Protein AF-A0A956N1E1-F1 (afdb_monomer)

Solvent-accessible surface area (backbone atoms only — not comparable to full-atom values): 17728 Å² total; per-residue (Å²): 119,68,59,77,59,53,55,57,20,51,49,29,43,52,50,29,51,53,49,51,52,45,62,72,42,54,92,72,54,56,89,89,56,52,68,68,13,45,51,49,21,35,54,50,32,44,51,55,34,19,48,44,46,45,49,53,51,50,52,46,57,76,65,45,53,72,68,52,38,59,78,64,39,47,68,56,53,50,52,54,48,54,53,38,47,54,51,28,39,52,30,11,42,74,65,22,98,38,72,66,27,50,52,34,50,51,52,46,50,52,53,50,49,54,49,52,56,48,51,51,62,75,41,61,89,63,86,50,72,28,54,52,33,29,51,52,6,53,50,34,42,60,59,27,52,58,25,60,54,49,39,53,52,37,44,76,71,67,39,65,89,36,71,70,37,50,48,30,51,45,42,25,51,42,26,38,60,66,25,17,49,42,28,32,51,53,10,51,48,44,42,56,34,55,78,67,69,51,65,59,44,64,69,35,41,52,50,21,50,53,42,48,63,66,32,51,68,49,41,41,29,56,73,38,58,73,43,98,69,19,81,85,29,46,69,50,22,53,53,29,33,51,44,53,50,55,20,49,52,24,40,53,66,12,42,61,59,38,54,59,52,48,59,70,76,42,55,72,75,49,39,48,27,49,51,45,19,52,52,32,47,53,49,49,53,50,56,59,36,43,44,72,42,70,80,44,26,55,52,49,56,75,29,68,66,50,46,50,48,54,51,44,39,50,50,62,28,27,50,46,25,45,51,51,34,51,33,46,77,69,61,59,42,71,93,45,74,68,51,54,54,51,63,71,74,102

Radius of gyration: 19.86 Å; Cα contacts (8 Å, |Δi|>4): 388; chains: 1; bounding box: 55×42×54 Å

Mean predicted aligned error: 3.72 Å

Sequence (346 aa):
MKPKWSIISLFFLFFVASVGTLLRSAQFIPKHFIFQNLVHAHSHIGFQGCIYTSLFLFLTTSYLTQQQIENGKYILQFKLTVFILLAILLAFAIQGYALFSIIFSTIFQLFNYWFIIRFFKDTRQKKAWSLVFIKTGLIVGILSTLMPFLIGFLAAKGFNGTEIYHAAVYAFLHLQYNGWFLFVVIGLLLQYVEERQIKYKTTPIKYFYILMSVAVIPAISLSFLGMSFSRYFLIPAYFVAIIQLVALFCFLKSFSGVWKSITVQNSQWIQSLWWIFIASFIFKMILQSLSVIPLFNALAFNNKLIILAYLHLNFLGIFTPFILFILFTKQWLPLNHFTKMALLLF

Nearest PDB structures (foldseek):
  8flx-assembly1_A  TM=2.478E-01  e=6.178E+00  synthetic construct

pLDDT: mean 94.17, std 4.57, range [73.31, 98.69]

Structure (mmCIF, N/CA/C/O backbone):
data_AF-A0A956N1E1-F1
#
_entry.id   AF-A0A956N1E1-F1
#
loop_
_atom_site.group_PDB
_atom_site.id
_atom_site.type_symbol
_atom_site.label_atom_id
_atom_site.label_alt_id
_atom_site.label_comp_id
_atom_site.label_asym_id
_atom_site.label_entity_id
_atom_site.label_seq_id
_atom_site.pdbx_PDB_ins_code
_atom_site.Cartn_x
_atom_site.Cartn_y
_atom_site.Cartn_z
_atom_site.occupancy
_atom_site.B_iso_or_equiv
_atom_site.auth_seq_id
_atom_site.auth_comp_id
_atom_site.auth_asym_id
_atom_site.auth_atom_id
_atom_site.pdbx_PDB_model_num
ATOM 1 N N . MET A 1 1 ? -21.418 -2.691 4.955 1.00 84.81 1 MET A N 1
ATOM 2 C CA . MET A 1 1 ? -21.207 -3.732 3.916 1.00 84.81 1 MET A CA 1
ATOM 3 C C . MET A 1 1 ? -21.129 -5.086 4.603 1.00 84.81 1 MET A C 1
ATOM 5 O O . MET A 1 1 ? -20.779 -5.121 5.775 1.00 84.81 1 MET A O 1
ATOM 9 N N . LYS A 1 2 ? -21.512 -6.182 3.936 1.00 85.44 2 LYS A N 1
ATOM 10 C CA . LYS A 1 2 ? -21.592 -7.497 4.598 1.00 85.44 2 LYS A CA 1
ATOM 11 C C . LYS A 1 2 ? -20.187 -8.116 4.720 1.00 85.44 2 LYS A C 1
ATOM 13 O O . LYS A 1 2 ? -19.527 -8.204 3.686 1.00 85.44 2 LYS A O 1
ATOM 18 N N . PRO A 1 3 ? -19.772 -8.619 5.901 1.00 84.69 3 PRO A N 1
ATOM 19 C CA . PRO A 1 3 ? -18.473 -9.274 6.103 1.00 84.69 3 PRO A CA 1
ATOM 20 C C . PRO A 1 3 ? -18.139 -10.331 5.051 1.00 84.69 3 PRO A C 1
ATOM 22 O O . PRO A 1 3 ? -17.028 -10.360 4.542 1.00 84.69 3 PRO A O 1
ATOM 25 N N . LYS A 1 4 ? -19.143 -11.114 4.626 1.00 91.00 4 LYS A N 1
ATOM 26 C CA . LYS A 1 4 ? -19.011 -12.166 3.605 1.00 91.00 4 LYS A CA 1
ATOM 27 C C . LYS A 1 4 ? -18.432 -11.705 2.261 1.00 91.00 4 LYS A C 1
ATOM 29 O O . LYS A 1 4 ? -18.048 -12.540 1.457 1.00 91.00 4 LYS A O 1
ATOM 34 N N . TRP A 1 5 ? -18.404 -10.401 1.980 1.00 92.88 5 TRP A N 1
ATOM 35 C CA . TRP A 1 5 ? -17.831 -9.863 0.744 1.00 92.88 5 TRP A CA 1
ATOM 36 C C . TRP A 1 5 ? -16.298 -9.948 0.733 1.00 92.88 5 TRP A C 1
ATOM 38 O O . TRP A 1 5 ? -15.713 -9.918 -0.345 1.00 92.88 5 TRP A O 1
ATOM 48 N N . SER A 1 6 ? -15.655 -10.138 1.893 1.00 94.00 6 SER A N 1
ATOM 49 C CA . SER A 1 6 ? -14.210 -10.395 1.999 1.00 94.00 6 SER A CA 1
ATOM 50 C C . SER A 1 6 ? -13.762 -11.644 1.238 1.00 94.00 6 SER A C 1
ATOM 52 O O . SER A 1 6 ? -12.609 -11.718 0.819 1.00 94.00 6 SER A O 1
ATOM 54 N N . ILE A 1 7 ? -14.671 -12.597 0.994 1.00 94.56 7 ILE A N 1
ATOM 55 C CA . ILE A 1 7 ? -14.377 -13.800 0.209 1.00 94.56 7 ILE A CA 1
ATOM 56 C C . ILE A 1 7 ? -13.932 -13.460 -1.217 1.00 94.56 7 ILE A C 1
ATOM 58 O O . ILE A 1 7 ? -13.131 -14.183 -1.793 1.00 94.56 7 ILE A O 1
ATOM 62 N N . ILE A 1 8 ? -14.393 -12.330 -1.764 1.00 95.50 8 ILE A N 1
ATOM 63 C CA . ILE A 1 8 ? -13.986 -11.849 -3.088 1.00 95.50 8 ILE A CA 1
ATOM 64 C C . ILE A 1 8 ? -12.514 -11.420 -3.060 1.00 95.50 8 ILE A C 1
ATOM 66 O O . ILE A 1 8 ? -11.745 -11.798 -3.939 1.00 95.50 8 ILE A O 1
ATOM 70 N N . SER A 1 9 ? -12.095 -10.684 -2.026 1.00 95.75 9 SER A N 1
ATOM 71 C CA . SER A 1 9 ? -10.691 -10.299 -1.845 1.00 95.75 9 SER A CA 1
ATOM 72 C C . SER A 1 9 ? -9.788 -11.519 -1.647 1.00 95.75 9 SER A C 1
ATOM 74 O O . SER A 1 9 ? -8.716 -11.588 -2.243 1.00 95.75 9 SER A O 1
ATOM 76 N N . LEU A 1 10 ? -10.242 -12.508 -0.868 1.00 94.62 10 LEU A N 1
ATOM 77 C CA . LEU A 1 10 ? -9.520 -13.767 -0.655 1.00 94.62 10 LEU A CA 1
ATOM 78 C C . LEU A 1 10 ? -9.440 -14.619 -1.927 1.00 94.62 10 LEU A C 1
ATOM 80 O O . LEU A 1 10 ? -8.410 -15.234 -2.183 1.00 94.62 10 LEU A O 1
ATOM 84 N N . PHE A 1 11 ? -10.486 -14.621 -2.754 1.00 95.44 11 PHE A N 1
ATOM 85 C CA . PHE A 1 11 ? -10.457 -15.269 -4.063 1.00 95.44 11 PHE A CA 1
ATOM 86 C C . PHE A 1 11 ? -9.402 -14.632 -4.976 1.00 95.44 11 PHE A C 1
ATOM 88 O O . PHE A 1 11 ? -8.607 -15.345 -5.586 1.00 95.44 11 PHE A O 1
ATOM 95 N N . PHE A 1 12 ? -9.332 -13.297 -5.027 1.00 96.38 12 PHE A N 1
ATOM 96 C CA . PHE A 1 12 ? -8.275 -12.616 -5.774 1.00 96.38 12 PHE A CA 1
ATOM 97 C C . PHE A 1 12 ? -6.883 -12.904 -5.204 1.00 96.38 12 PHE A C 1
ATOM 99 O O . PHE A 1 12 ? -5.956 -13.101 -5.984 1.00 96.38 12 PHE A O 1
ATOM 106 N N . LEU A 1 13 ? -6.726 -12.988 -3.879 1.00 94.81 13 LEU A N 1
ATOM 107 C CA . LEU A 1 13 ? -5.465 -13.404 -3.257 1.00 94.81 13 LEU A CA 1
ATOM 108 C C . LEU A 1 13 ? -5.058 -14.816 -3.698 1.00 94.81 13 LEU A C 1
ATOM 110 O O . LEU A 1 13 ? -3.926 -15.016 -4.131 1.00 94.81 13 LEU A O 1
ATOM 114 N N . PHE A 1 14 ? -5.985 -15.776 -3.643 1.00 93.69 14 PHE A N 1
ATOM 115 C CA . PHE A 1 14 ? -5.754 -17.147 -4.101 1.00 93.69 14 PHE A CA 1
ATOM 116 C C . PHE A 1 14 ? -5.354 -17.195 -5.581 1.00 93.69 14 PHE A C 1
ATOM 118 O O . PHE A 1 14 ? -4.385 -17.864 -5.945 1.00 93.69 14 PHE A O 1
ATOM 125 N N . PHE A 1 15 ? -6.060 -16.448 -6.432 1.00 93.25 15 PHE A N 1
ATOM 126 C CA . PHE A 1 15 ? -5.740 -16.342 -7.851 1.00 93.25 15 PHE A CA 1
ATOM 127 C C . PHE A 1 15 ? -4.329 -15.778 -8.071 1.00 93.25 15 PHE A C 1
ATOM 129 O O . PHE A 1 15 ? -3.533 -16.353 -8.810 1.00 93.25 15 PHE A O 1
ATOM 136 N N . VAL A 1 16 ? -3.991 -14.679 -7.395 1.00 94.12 16 VAL A N 1
ATOM 137 C CA . VAL A 1 16 ? -2.684 -14.015 -7.504 1.00 94.12 16 VAL A CA 1
ATOM 138 C C . VAL A 1 16 ? -1.563 -14.931 -7.031 1.00 94.12 16 VAL A C 1
ATOM 140 O O . VAL A 1 16 ? -0.548 -15.018 -7.717 1.00 94.12 16 VAL A O 1
ATOM 143 N N . ALA A 1 17 ? -1.753 -15.651 -5.922 1.00 92.50 17 ALA A N 1
ATOM 144 C CA . ALA A 1 17 ? -0.795 -16.638 -5.435 1.00 92.50 17 ALA A CA 1
ATOM 145 C C . ALA A 1 17 ? -0.599 -17.775 -6.450 1.00 92.50 17 ALA A C 1
ATOM 147 O O . ALA A 1 17 ? 0.532 -18.093 -6.803 1.00 92.50 17 ALA A O 1
ATOM 148 N N . SER A 1 18 ? -1.690 -18.316 -7.001 1.00 91.62 18 SER A N 1
ATOM 149 C CA . SER A 1 18 ? -1.645 -19.396 -7.996 1.00 91.62 18 SER A CA 1
ATOM 150 C C . SER A 1 18 ? -0.903 -18.976 -9.269 1.00 91.62 18 SER A C 1
ATOM 152 O O . SER A 1 18 ? 0.002 -19.674 -9.728 1.00 91.62 18 SER A O 1
ATOM 154 N N . VAL A 1 19 ? -1.229 -17.799 -9.816 1.00 91.12 19 VAL A N 1
ATOM 155 C CA . VAL A 1 19 ? -0.539 -17.250 -10.994 1.00 91.12 19 VAL A CA 1
ATOM 156 C C . VAL A 1 19 ? 0.911 -16.894 -10.667 1.00 91.12 19 VAL A C 1
ATOM 158 O O . VAL A 1 19 ? 1.790 -17.124 -11.490 1.00 91.12 19 VAL A O 1
ATOM 161 N N . GLY A 1 20 ? 1.192 -16.373 -9.471 1.00 91.44 20 GLY A N 1
ATOM 162 C CA . GLY A 1 20 ? 2.553 -16.078 -9.021 1.00 91.44 20 GLY A CA 1
ATOM 163 C C . GLY A 1 20 ? 3.431 -17.330 -8.980 1.00 91.44 20 GLY A C 1
ATOM 164 O O . GLY A 1 20 ? 4.548 -17.315 -9.496 1.00 91.44 20 GLY A O 1
ATOM 165 N N . THR A 1 21 ? 2.903 -18.435 -8.448 1.00 90.69 21 THR A N 1
ATOM 166 C CA . THR A 1 21 ? 3.569 -19.745 -8.455 1.00 90.69 21 THR A CA 1
ATOM 167 C C . THR A 1 21 ? 3.797 -20.242 -9.881 1.00 90.69 21 THR A C 1
ATOM 169 O O . THR A 1 21 ? 4.912 -20.637 -10.217 1.00 90.69 21 THR A O 1
ATOM 172 N N . LEU A 1 22 ? 2.790 -20.146 -10.757 1.00 90.19 22 LEU A N 1
ATOM 173 C CA . LEU A 1 22 ? 2.929 -20.509 -12.170 1.00 90.19 22 LEU A CA 1
ATOM 174 C C . LEU A 1 22 ? 4.022 -19.687 -12.878 1.00 90.19 22 LEU A C 1
ATOM 176 O O . LEU A 1 22 ? 4.824 -20.244 -13.621 1.00 90.19 22 LEU A O 1
ATOM 180 N N . LEU A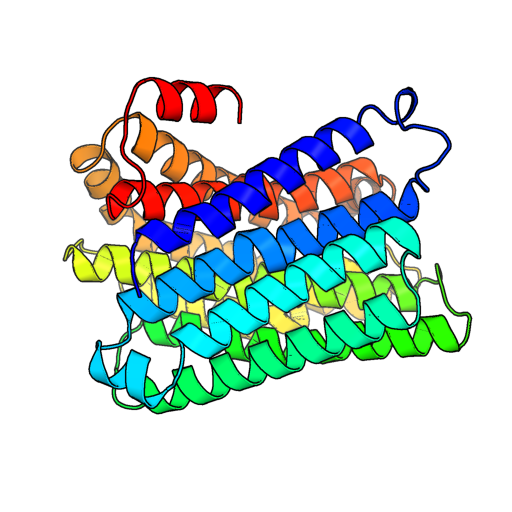 1 23 ? 4.099 -18.379 -12.612 1.00 89.69 23 LEU A N 1
ATOM 181 C CA . LEU A 1 23 ? 5.124 -17.490 -13.170 1.00 89.69 23 LEU A CA 1
ATOM 182 C C . LEU A 1 23 ? 6.542 -17.849 -12.702 1.00 89.69 23 LEU A C 1
ATOM 184 O O . LEU A 1 23 ? 7.497 -17.665 -13.455 1.00 89.69 23 LEU A O 1
ATOM 188 N N . ARG A 1 24 ? 6.702 -18.371 -11.479 1.00 87.81 24 ARG A N 1
ATOM 189 C CA . ARG A 1 24 ? 7.989 -18.900 -10.988 1.00 87.81 24 ARG A CA 1
ATOM 190 C C . ARG A 1 24 ? 8.339 -20.237 -11.628 1.00 87.81 24 ARG A C 1
ATOM 192 O O . ARG A 1 24 ? 9.505 -20.498 -11.907 1.00 87.81 24 ARG A O 1
ATOM 199 N N . SER A 1 25 ? 7.323 -21.020 -11.946 1.00 87.06 25 SER A N 1
ATOM 200 C CA . SER A 1 25 ? 7.402 -22.258 -12.709 1.00 87.06 25 SER A CA 1
ATOM 201 C C . SER A 1 25 ? 7.371 -21.998 -14.220 1.00 87.06 25 SER A C 1
ATOM 203 O O . SER A 1 25 ? 6.668 -22.693 -14.946 1.00 87.06 25 SER A O 1
ATOM 205 N N . ALA A 1 26 ? 8.136 -21.010 -14.709 1.00 79.19 26 ALA A N 1
ATOM 206 C CA . ALA A 1 26 ? 8.034 -20.492 -16.080 1.00 79.19 26 ALA A CA 1
ATOM 207 C C . ALA A 1 26 ? 8.130 -21.570 -17.179 1.00 79.19 26 ALA A C 1
ATOM 209 O O . ALA A 1 26 ? 7.458 -21.469 -18.202 1.00 79.19 26 ALA A O 1
ATOM 210 N N . GLN A 1 27 ? 8.906 -22.632 -16.942 1.00 75.56 27 GLN A N 1
ATOM 211 C CA . GLN A 1 27 ? 9.034 -23.793 -17.835 1.00 75.56 27 GLN A CA 1
ATOM 212 C C . GLN A 1 27 ? 7.728 -24.586 -18.044 1.00 75.56 27 GLN A C 1
ATOM 214 O O . GLN A 1 27 ? 7.591 -25.294 -19.035 1.00 75.56 27 GLN A O 1
ATOM 219 N N . PHE A 1 28 ? 6.766 -24.460 -17.128 1.00 78.56 28 PHE A N 1
ATOM 220 C CA . PHE A 1 28 ? 5.464 -25.129 -17.164 1.00 78.56 28 PHE A CA 1
ATOM 221 C C . PHE A 1 28 ? 4.339 -24.220 -17.669 1.00 78.56 28 PHE A C 1
ATOM 223 O O . PHE A 1 28 ? 3.175 -24.620 -17.654 1.00 78.56 28 PHE A O 1
ATOM 230 N N . ILE A 1 29 ? 4.649 -22.993 -18.103 1.00 76.31 29 ILE A N 1
ATOM 231 C CA . ILE A 1 29 ? 3.637 -22.096 -18.659 1.00 76.31 29 ILE A CA 1
ATOM 232 C C . ILE A 1 29 ? 3.195 -22.645 -20.022 1.00 76.31 29 ILE A C 1
ATOM 234 O O . ILE A 1 29 ? 4.034 -22.814 -20.912 1.00 76.31 29 ILE A O 1
ATOM 238 N N . PRO A 1 30 ? 1.891 -22.920 -20.221 1.00 75.62 30 PRO A N 1
ATOM 239 C CA . PRO A 1 30 ? 1.392 -23.394 -21.505 1.00 75.62 30 PRO A CA 1
ATOM 240 C C . PRO A 1 30 ? 1.738 -22.415 -22.629 1.00 75.62 30 PRO A C 1
ATOM 242 O O . PRO A 1 30 ? 1.590 -21.206 -22.459 1.00 75.62 30 PRO A O 1
ATOM 245 N N . LYS A 1 31 ? 2.112 -22.931 -23.809 1.00 73.88 31 LYS A N 1
ATOM 246 C CA . LYS A 1 31 ? 2.532 -22.119 -24.972 1.00 73.88 31 LYS A CA 1
ATOM 247 C C . LYS A 1 31 ? 1.501 -21.071 -25.419 1.00 73.88 31 LYS A C 1
ATOM 249 O O . LYS A 1 31 ? 1.865 -20.109 -26.083 1.00 73.88 31 LYS A O 1
ATOM 254 N N . HIS A 1 32 ? 0.227 -21.255 -25.071 1.00 73.31 32 HIS A N 1
ATOM 255 C CA . HIS A 1 32 ? -0.848 -20.310 -25.381 1.00 73.31 32 HIS A CA 1
ATOM 256 C C . HIS A 1 32 ? -0.837 -19.050 -24.503 1.00 73.31 32 HIS A C 1
ATOM 258 O O . HIS A 1 32 ? -1.463 -18.058 -24.867 1.00 73.31 32 HIS A O 1
ATOM 264 N N . PHE A 1 33 ? -0.142 -19.061 -23.362 1.00 77.38 33 PHE A N 1
ATOM 265 C CA . PHE A 1 33 ? -0.013 -17.890 -22.504 1.00 77.38 33 PHE A CA 1
ATOM 266 C C . PHE A 1 33 ? 1.290 -17.145 -22.774 1.00 77.38 33 PHE A C 1
ATOM 268 O O . PHE A 1 33 ? 2.383 -17.706 -22.711 1.00 77.38 33 PHE A O 1
ATOM 275 N N . ILE A 1 34 ? 1.176 -15.836 -22.992 1.00 85.69 34 ILE A N 1
ATOM 276 C CA . ILE A 1 34 ? 2.332 -14.948 -23.092 1.00 85.69 34 ILE A CA 1
ATOM 277 C C . ILE A 1 34 ? 2.769 -14.583 -21.670 1.00 85.69 34 ILE A C 1
ATOM 279 O O . ILE A 1 34 ? 2.005 -13.978 -20.916 1.00 85.69 34 ILE A O 1
ATOM 283 N N . PHE A 1 35 ? 4.009 -14.922 -21.305 1.00 87.25 35 PHE A N 1
ATOM 284 C CA . PHE A 1 35 ? 4.564 -14.683 -19.964 1.00 87.25 35 PHE A CA 1
ATOM 285 C C . PHE A 1 35 ? 4.317 -13.250 -19.472 1.00 87.25 35 PHE A C 1
ATOM 287 O O . PHE A 1 35 ? 3.829 -13.032 -18.366 1.00 87.25 35 PHE A O 1
ATOM 294 N N . GLN A 1 36 ? 4.592 -12.261 -20.323 1.00 87.56 36 GLN A N 1
ATOM 295 C CA . GLN A 1 36 ? 4.453 -10.850 -19.973 1.00 87.56 36 GLN A CA 1
ATOM 296 C C . GLN A 1 36 ? 2.997 -10.435 -19.716 1.00 87.56 36 GLN A C 1
ATOM 298 O O . GLN A 1 36 ? 2.729 -9.668 -18.791 1.00 87.56 36 GLN A O 1
ATOM 303 N N . ASN A 1 37 ? 2.047 -11.004 -20.459 1.00 92.19 37 ASN A N 1
ATOM 304 C CA . ASN A 1 37 ? 0.615 -10.784 -20.256 1.00 92.19 37 ASN A CA 1
ATOM 305 C C . ASN A 1 37 ? 0.173 -11.306 -18.885 1.00 92.19 37 ASN A C 1
ATOM 307 O O . ASN A 1 37 ? -0.512 -10.605 -18.139 1.00 92.19 37 ASN A O 1
ATOM 311 N N . LEU A 1 38 ? 0.641 -12.500 -18.507 1.00 91.69 38 LEU A N 1
ATOM 312 C CA . LEU A 1 38 ? 0.384 -13.070 -17.185 1.00 91.69 38 LEU A CA 1
ATOM 313 C C . LEU A 1 38 ? 1.015 -12.244 -16.059 1.00 91.69 38 LEU A C 1
ATOM 315 O O . LEU A 1 38 ? 0.386 -12.072 -15.018 1.00 91.69 38 LEU A O 1
ATOM 319 N N . VAL A 1 39 ? 2.212 -11.682 -16.259 1.00 91.56 39 VAL A N 1
ATOM 320 C CA . VAL A 1 39 ? 2.836 -10.761 -15.290 1.00 91.56 39 VAL A CA 1
ATOM 321 C C . VAL A 1 39 ? 1.981 -9.502 -15.097 1.00 91.56 39 VAL A C 1
ATOM 323 O O . VAL A 1 39 ? 1.739 -9.083 -13.959 1.00 91.56 39 VAL A O 1
ATOM 326 N N . HIS A 1 40 ? 1.470 -8.912 -16.182 1.00 91.31 40 HIS A N 1
ATOM 327 C CA . HIS A 1 40 ? 0.556 -7.772 -16.088 1.00 91.31 40 HIS A CA 1
ATOM 328 C C . HIS A 1 40 ? -0.744 -8.146 -15.363 1.00 91.31 40 HIS A C 1
ATOM 330 O O . HIS A 1 40 ? -1.120 -7.482 -14.400 1.00 91.31 40 HIS A O 1
ATOM 336 N N . ALA A 1 41 ? -1.388 -9.250 -15.739 1.00 93.44 41 ALA A N 1
ATOM 337 C CA . ALA A 1 41 ? -2.591 -9.730 -15.063 1.00 93.44 41 ALA A CA 1
ATOM 338 C C . ALA A 1 41 ? -2.356 -9.973 -13.558 1.00 93.44 41 ALA A C 1
ATOM 340 O O . ALA A 1 41 ? -3.113 -9.483 -12.719 1.00 93.44 41 ALA A O 1
ATOM 341 N N . HIS A 1 42 ? -1.271 -10.667 -13.204 1.00 94.25 42 HIS A N 1
ATOM 342 C CA . HIS A 1 42 ? -0.882 -10.952 -11.823 1.00 94.25 42 HIS A CA 1
ATOM 343 C C . HIS A 1 42 ? -0.721 -9.671 -10.996 1.00 94.25 42 HIS A C 1
ATOM 345 O O . HIS A 1 42 ? -1.327 -9.534 -9.934 1.00 94.25 42 HIS A O 1
ATOM 351 N N . SER A 1 43 ? 0.068 -8.717 -11.496 1.00 92.44 43 SER A N 1
ATOM 352 C CA . SER A 1 43 ? 0.336 -7.455 -10.798 1.00 92.44 43 SER A CA 1
ATOM 353 C C . SER A 1 43 ? -0.924 -6.603 -10.616 1.00 92.44 43 SER A C 1
ATOM 355 O O . SER A 1 43 ? -1.178 -6.126 -9.508 1.00 92.44 43 SER A O 1
ATOM 357 N N . HIS A 1 44 ? -1.760 -6.464 -11.650 1.00 93.88 44 HIS A N 1
ATOM 358 C CA . HIS A 1 44 ? -3.007 -5.701 -11.562 1.00 93.88 44 HIS A CA 1
ATOM 359 C C . HIS A 1 44 ? -4.002 -6.328 -10.579 1.00 93.88 44 HIS A C 1
ATOM 361 O O . HIS A 1 44 ? -4.584 -5.611 -9.764 1.00 93.88 44 HIS A O 1
ATOM 367 N N . ILE A 1 45 ? -4.164 -7.654 -10.581 1.00 96.19 45 ILE A N 1
ATOM 368 C CA . ILE A 1 45 ? -5.079 -8.330 -9.651 1.00 96.19 45 ILE A CA 1
ATOM 369 C C . ILE A 1 45 ? -4.513 -8.406 -8.230 1.00 96.19 45 ILE A C 1
ATOM 371 O O . ILE A 1 45 ? -5.276 -8.278 -7.274 1.00 96.19 45 ILE A O 1
ATOM 375 N N . GLY A 1 46 ? -3.196 -8.495 -8.046 1.00 94.31 46 GLY A N 1
ATOM 376 C CA . GLY A 1 46 ? -2.584 -8.357 -6.719 1.00 94.31 46 GLY A CA 1
ATOM 377 C C . GLY A 1 46 ? -2.891 -6.991 -6.107 1.00 94.31 46 GLY A C 1
ATOM 378 O O . GLY A 1 46 ? -3.352 -6.882 -4.969 1.00 94.31 46 GLY A O 1
ATOM 379 N N . PHE A 1 47 ? -2.714 -5.944 -6.908 1.00 92.12 47 PHE A N 1
ATOM 380 C CA . PHE A 1 47 ? -2.885 -4.566 -6.477 1.00 92.12 47 PHE A CA 1
ATOM 381 C C . PHE A 1 47 ? -4.360 -4.180 -6.274 1.00 92.12 47 PHE A C 1
ATOM 383 O O . PHE A 1 47 ? -4.779 -3.740 -5.201 1.00 92.12 47 PHE A O 1
ATOM 390 N N . GLN A 1 48 ? -5.163 -4.360 -7.319 1.00 95.25 48 GLN A N 1
ATOM 391 C CA . GLN A 1 48 ? -6.534 -3.865 -7.405 1.00 95.25 48 GLN A CA 1
ATOM 392 C C . GLN A 1 48 ? -7.568 -4.941 -7.033 1.00 95.25 48 GLN A C 1
ATOM 394 O O . GLN A 1 48 ? -8.629 -4.635 -6.499 1.00 95.25 48 GLN A O 1
ATOM 399 N N . GLY A 1 49 ? -7.265 -6.213 -7.283 1.00 94.50 49 GLY A N 1
ATOM 400 C CA . GLY A 1 49 ? -8.125 -7.334 -6.911 1.00 94.50 49 GLY A CA 1
ATOM 401 C C . GLY A 1 49 ? -8.056 -7.631 -5.420 1.00 94.50 49 GLY A C 1
ATOM 402 O O . GLY A 1 49 ? -9.077 -7.604 -4.742 1.00 94.50 49 GLY A O 1
ATOM 403 N N . CYS A 1 50 ? -6.860 -7.870 -4.885 1.00 95.19 50 CYS A N 1
ATOM 404 C CA . CYS A 1 50 ? -6.683 -8.252 -3.485 1.00 95.19 50 CYS A CA 1
ATOM 405 C C . CYS A 1 50 ? -6.685 -7.038 -2.543 1.00 95.19 50 CYS A C 1
ATOM 407 O O . CYS A 1 50 ? -7.567 -6.908 -1.688 1.00 95.19 50 CYS A O 1
ATOM 409 N N . ILE A 1 51 ? -5.715 -6.129 -2.687 1.00 97.25 51 ILE A N 1
ATOM 410 C CA . ILE A 1 51 ? -5.496 -5.074 -1.684 1.00 97.25 51 ILE A CA 1
ATOM 411 C C . ILE A 1 51 ? -6.589 -4.019 -1.740 1.00 97.25 51 ILE A C 1
ATOM 413 O O . ILE A 1 51 ? -7.228 -3.754 -0.723 1.00 97.25 51 ILE A O 1
ATOM 417 N N . TYR A 1 52 ? -6.850 -3.449 -2.917 1.00 97.94 52 TYR A N 1
ATOM 418 C CA . TYR A 1 52 ? -7.867 -2.409 -3.061 1.00 97.94 52 TYR A CA 1
ATOM 419 C C . TYR A 1 52 ? -9.240 -2.851 -2.542 1.00 97.94 52 TYR A C 1
ATOM 421 O O . TYR A 1 52 ? -9.849 -2.127 -1.756 1.00 97.94 52 TYR A O 1
ATOM 429 N N . THR A 1 53 ? -9.730 -4.035 -2.934 1.00 97.94 53 THR A N 1
ATOM 430 C CA . THR A 1 53 ? -11.056 -4.497 -2.491 1.00 97.94 53 THR A CA 1
ATOM 431 C C . THR A 1 53 ? -11.102 -4.732 -0.981 1.00 97.94 53 THR A C 1
ATOM 433 O O . THR A 1 53 ? -12.095 -4.373 -0.348 1.00 97.94 53 THR A O 1
ATOM 436 N N . SER A 1 54 ? -10.017 -5.241 -0.385 1.00 98.00 54 SER A N 1
ATOM 437 C CA . SER A 1 54 ? -9.904 -5.401 1.069 1.00 98.00 54 SER A CA 1
ATOM 438 C C . SER A 1 54 ? -9.987 -4.048 1.776 1.00 98.00 54 SER A C 1
ATOM 440 O O . SER A 1 54 ? -10.799 -3.864 2.683 1.00 98.00 54 SER A O 1
ATOM 442 N N . LEU A 1 55 ? -9.199 -3.068 1.319 1.00 98.31 55 LEU A N 1
ATOM 443 C CA . LEU A 1 55 ? -9.197 -1.720 1.885 1.00 98.31 55 LEU A CA 1
ATOM 444 C C . LEU A 1 55 ? -10.554 -1.031 1.701 1.00 98.31 55 LEU A C 1
ATOM 446 O O . LEU A 1 55 ? -11.045 -0.415 2.641 1.00 98.31 55 LEU A O 1
ATOM 450 N N . PHE A 1 56 ? -11.204 -1.180 0.545 1.00 98.25 56 PHE A N 1
ATOM 451 C CA . PHE A 1 56 ? -12.555 -0.663 0.310 1.00 98.25 56 PHE A CA 1
ATOM 452 C C . PHE A 1 56 ? -13.541 -1.200 1.357 1.00 98.25 56 PHE A C 1
ATOM 454 O O . PHE A 1 56 ? -14.285 -0.433 1.979 1.00 98.25 56 PHE A O 1
ATOM 461 N N . LEU A 1 57 ? -13.545 -2.519 1.585 1.00 97.81 57 LEU A N 1
ATOM 462 C CA . LEU A 1 57 ? -14.419 -3.145 2.577 1.00 97.81 57 LEU A CA 1
ATOM 463 C C . LEU A 1 57 ? -14.111 -2.637 3.986 1.00 97.81 57 LEU A C 1
ATOM 465 O O . LEU A 1 57 ? -15.025 -2.204 4.686 1.00 97.81 57 LEU A O 1
ATOM 469 N N . PHE A 1 58 ? -12.840 -2.616 4.387 1.00 97.94 58 PHE A N 1
ATOM 470 C CA . PHE A 1 58 ? -12.452 -2.145 5.715 1.00 97.94 58 PHE A CA 1
ATOM 471 C C . PHE A 1 58 ? -12.846 -0.690 5.937 1.00 97.94 58 PHE A C 1
ATOM 473 O O . PHE A 1 58 ? -13.537 -0.396 6.909 1.00 97.94 58 PHE A O 1
ATOM 480 N N . LEU A 1 59 ? -12.512 0.205 5.007 1.00 98.06 59 LEU A N 1
ATOM 481 C CA . LEU A 1 59 ? -12.831 1.626 5.109 1.00 98.06 59 LEU A CA 1
ATOM 482 C C . LEU A 1 59 ? -14.334 1.870 5.243 1.00 98.06 59 LEU A C 1
ATOM 484 O O . LEU A 1 59 ? -14.762 2.609 6.131 1.00 98.06 59 LEU A O 1
ATOM 488 N N . THR A 1 60 ? -15.145 1.225 4.404 1.00 97.25 60 THR A N 1
ATOM 489 C CA . THR A 1 60 ? -16.601 1.397 4.463 1.00 97.25 60 THR A CA 1
ATOM 490 C C . THR A 1 60 ? -17.195 0.847 5.756 1.00 97.25 60 THR A C 1
ATOM 492 O O . THR A 1 60 ? -18.043 1.499 6.352 1.00 97.25 60 THR A O 1
ATOM 495 N N . THR A 1 61 ? -16.747 -0.316 6.234 1.00 95.19 61 THR A N 1
ATOM 496 C CA . THR A 1 61 ? -17.284 -0.898 7.477 1.00 95.19 61 THR A CA 1
ATOM 497 C C . THR A 1 61 ? -16.790 -0.219 8.749 1.00 95.19 61 THR A C 1
ATOM 499 O O . THR A 1 61 ? -17.532 -0.176 9.723 1.00 95.19 61 THR A O 1
ATOM 502 N N . SER A 1 62 ? -15.571 0.321 8.746 1.00 94.88 62 SER A N 1
ATOM 503 C CA . SER A 1 62 ? -14.973 0.977 9.912 1.00 94.88 62 SER A CA 1
ATOM 504 C C . SER A 1 62 ? -15.448 2.421 10.077 1.00 94.88 62 SER A C 1
ATOM 506 O O . SER A 1 62 ? -15.510 2.925 11.196 1.00 94.88 62 SER A O 1
ATOM 508 N N . TYR A 1 63 ? -15.773 3.114 8.979 1.00 96.19 63 TYR A N 1
ATOM 509 C CA . TYR A 1 63 ? -16.036 4.555 9.017 1.00 96.19 63 TYR A CA 1
ATOM 510 C C . TYR A 1 63 ? -17.398 4.989 8.506 1.00 96.19 63 TYR A C 1
ATOM 512 O O . TYR A 1 63 ? -17.686 6.176 8.632 1.00 96.19 63 TYR A O 1
ATOM 520 N N . LEU A 1 64 ? -18.249 4.120 7.966 1.00 96.75 64 LEU A N 1
ATOM 521 C CA . LEU A 1 64 ? -19.547 4.540 7.432 1.00 96.75 64 LEU A CA 1
ATOM 522 C C . LEU A 1 64 ? -20.700 3.857 8.162 1.00 96.75 64 LEU A C 1
ATOM 524 O O . LEU A 1 64 ? -20.640 2.671 8.477 1.00 96.75 64 LEU A O 1
ATOM 528 N N . THR A 1 65 ? -21.770 4.611 8.408 1.00 95.88 65 THR A N 1
ATOM 529 C CA . THR A 1 65 ? -23.035 4.039 8.886 1.00 95.88 65 THR A CA 1
ATOM 530 C C . THR A 1 65 ? -23.778 3.355 7.739 1.00 95.88 65 THR A C 1
ATOM 532 O O . THR A 1 65 ? -23.520 3.631 6.565 1.00 95.88 65 THR A O 1
ATOM 535 N N . GLN A 1 66 ? -24.746 2.493 8.057 1.00 95.31 66 GLN A N 1
ATOM 536 C CA . GLN A 1 66 ? -25.557 1.822 7.036 1.00 95.31 66 GLN A CA 1
ATOM 537 C C . GLN A 1 66 ? -26.260 2.825 6.101 1.00 95.31 66 GLN A C 1
ATOM 539 O O . GLN A 1 66 ? -26.195 2.674 4.883 1.00 95.31 66 GLN A O 1
ATOM 544 N N . GLN A 1 67 ? -26.806 3.912 6.654 1.00 96.19 67 GLN A N 1
ATOM 545 C CA . GLN A 1 67 ? -27.427 4.989 5.878 1.00 96.19 67 GLN A CA 1
ATOM 546 C C . GLN A 1 67 ? -26.434 5.675 4.922 1.00 96.19 67 GLN A C 1
ATOM 548 O O . GLN A 1 67 ? -26.764 5.958 3.772 1.00 96.19 67 GLN A O 1
ATOM 553 N N . GLN A 1 68 ? -25.193 5.923 5.359 1.00 97.31 68 GLN A N 1
ATOM 554 C CA . GLN A 1 68 ? -24.151 6.492 4.493 1.00 97.31 68 GLN A CA 1
ATOM 555 C C . GLN A 1 68 ? -23.760 5.526 3.367 1.00 97.31 68 GLN A C 1
ATOM 557 O O . GLN A 1 68 ? -23.544 5.954 2.233 1.00 97.31 68 GLN A O 1
ATOM 562 N N . ILE A 1 69 ? -23.705 4.224 3.663 1.00 97.12 69 ILE A N 1
ATOM 563 C CA . ILE A 1 69 ? -23.392 3.172 2.688 1.00 97.12 69 ILE A CA 1
ATOM 564 C C . ILE A 1 69 ? -24.451 3.109 1.580 1.00 97.12 69 ILE A C 1
ATOM 566 O O . ILE A 1 69 ? -24.103 2.995 0.400 1.00 97.12 69 ILE A O 1
ATOM 570 N N . GLU A 1 70 ? -25.727 3.204 1.949 1.00 96.12 70 GLU A N 1
ATOM 571 C CA . GLU A 1 70 ? -26.859 3.199 1.019 1.00 96.12 70 GLU A CA 1
ATOM 572 C C . GLU A 1 70 ? -26.901 4.482 0.185 1.00 96.12 70 GLU A C 1
ATOM 574 O O . GLU A 1 70 ? -26.828 4.417 -1.045 1.00 96.12 70 GLU A O 1
ATOM 579 N N . ASN A 1 71 ? -26.886 5.650 0.836 1.00 96.25 71 ASN A N 1
ATOM 580 C CA . ASN A 1 71 ? -26.934 6.953 0.164 1.00 96.25 71 ASN A CA 1
ATOM 581 C C . ASN A 1 71 ? -25.732 7.188 -0.759 1.00 96.25 71 ASN A C 1
ATOM 583 O O . ASN A 1 71 ? -25.850 7.822 -1.809 1.00 96.25 71 ASN A O 1
ATOM 587 N N . GLY A 1 72 ? -24.556 6.687 -0.376 1.00 96.38 72 GLY A N 1
ATOM 588 C CA . GLY A 1 72 ? -23.349 6.756 -1.193 1.00 96.38 72 GLY A CA 1
ATOM 589 C C . GLY A 1 72 ? -23.263 5.701 -2.290 1.00 96.38 72 GLY A C 1
ATOM 590 O O . GLY A 1 72 ? -22.356 5.777 -3.116 1.00 96.38 72 GLY A O 1
ATOM 591 N N . LYS A 1 73 ? -24.195 4.741 -2.337 1.00 97.62 73 LYS A N 1
ATOM 592 C CA . LYS A 1 73 ? -24.205 3.622 -3.291 1.00 97.62 73 LYS A CA 1
ATOM 593 C C . LYS A 1 73 ? -22.921 2.775 -3.250 1.00 97.62 73 LYS A C 1
ATOM 595 O O . LYS A 1 73 ? -22.509 2.229 -4.271 1.00 97.62 73 LYS A O 1
ATOM 600 N N . TYR A 1 74 ? -22.289 2.607 -2.086 1.00 98.19 74 TYR A N 1
ATOM 601 C CA . TYR A 1 74 ? -21.003 1.889 -1.968 1.00 98.19 74 TYR A CA 1
ATOM 602 C C . TYR A 1 74 ? -21.092 0.410 -2.367 1.00 98.19 74 TYR A C 1
ATOM 604 O O . TYR A 1 74 ? -20.136 -0.162 -2.882 1.00 98.19 74 TYR A O 1
ATOM 612 N N . ILE A 1 75 ? -22.258 -0.210 -2.175 1.00 97.31 75 ILE A N 1
ATOM 613 C CA . ILE A 1 75 ? -22.532 -1.583 -2.623 1.00 97.31 75 ILE A CA 1
ATOM 614 C C . ILE A 1 75 ? -22.469 -1.670 -4.155 1.00 97.31 75 ILE A C 1
ATOM 616 O O . ILE A 1 75 ? -21.897 -2.620 -4.687 1.00 97.31 75 ILE A O 1
ATOM 620 N N . LEU A 1 76 ? -23.036 -0.684 -4.861 1.00 97.75 76 LEU A N 1
ATOM 621 C CA . LEU A 1 76 ? -22.980 -0.604 -6.321 1.00 97.75 76 LEU A CA 1
ATOM 622 C C . LEU A 1 76 ? -21.550 -0.332 -6.793 1.00 97.75 76 LEU A C 1
ATOM 624 O O . LEU A 1 76 ? -21.068 -1.052 -7.661 1.00 97.75 76 LEU A O 1
ATOM 628 N N . GLN A 1 77 ? -20.870 0.644 -6.182 1.00 98.31 77 GLN A N 1
ATOM 629 C CA . GLN A 1 77 ? -19.464 0.951 -6.464 1.00 98.31 77 GLN A CA 1
ATOM 630 C C . GLN A 1 77 ? -18.599 -0.308 -6.392 1.00 98.31 77 GLN A C 1
ATOM 632 O O . GLN A 1 77 ? -17.922 -0.647 -7.353 1.00 98.31 77 GLN A O 1
ATOM 637 N N . PHE A 1 78 ? -18.686 -1.057 -5.290 1.00 98.12 78 PHE A N 1
ATOM 638 C CA . PHE A 1 78 ? -17.894 -2.268 -5.113 1.00 98.12 78 PHE A CA 1
ATOM 639 C C . PHE A 1 78 ? -18.234 -3.354 -6.141 1.00 98.12 78 PHE A C 1
ATOM 641 O O . PHE A 1 78 ? -17.326 -3.974 -6.681 1.00 98.12 78 PHE A O 1
ATOM 648 N N . LYS A 1 79 ? -19.520 -3.579 -6.456 1.00 98.12 79 LYS A N 1
ATOM 649 C CA . LYS A 1 79 ? -19.922 -4.556 -7.486 1.00 98.12 79 LYS A CA 1
ATOM 650 C C . LYS A 1 79 ? -19.371 -4.195 -8.866 1.00 98.12 79 LYS A C 1
ATOM 652 O O . LYS A 1 79 ? -18.828 -5.064 -9.541 1.00 98.12 79 LYS A O 1
ATOM 657 N N . LEU A 1 80 ? -19.490 -2.927 -9.264 1.00 98.38 80 LEU A N 1
ATOM 658 C CA . LEU A 1 80 ? -18.941 -2.429 -10.525 1.00 98.38 80 LEU A CA 1
ATOM 659 C C . LEU A 1 80 ? -17.416 -2.550 -10.548 1.00 98.38 80 LEU A C 1
ATOM 661 O O . LEU A 1 80 ? -16.851 -2.959 -11.560 1.00 98.38 80 LEU A O 1
ATOM 665 N N . THR A 1 81 ? -16.757 -2.284 -9.419 1.00 98.06 81 THR A N 1
ATOM 666 C CA . THR A 1 81 ? -15.317 -2.496 -9.285 1.00 98.06 81 THR A CA 1
ATOM 667 C C . THR A 1 81 ? -14.939 -3.972 -9.433 1.00 98.06 81 THR A C 1
ATOM 669 O O . THR A 1 81 ? -14.013 -4.296 -10.160 1.00 98.06 81 THR A O 1
ATOM 672 N N . VAL A 1 82 ? -15.652 -4.907 -8.806 1.00 98.06 82 VAL A N 1
ATOM 673 C CA . VAL A 1 82 ? -15.362 -6.342 -8.983 1.00 98.06 82 VAL A CA 1
ATOM 674 C C . VAL A 1 82 ? -15.561 -6.769 -10.438 1.00 98.06 82 VAL A C 1
ATOM 676 O O . VAL A 1 82 ? -14.720 -7.478 -10.982 1.00 98.06 82 VAL A O 1
ATOM 679 N N . PHE A 1 83 ? -16.622 -6.294 -11.092 1.00 98.25 83 PHE A N 1
ATOM 680 C CA . PHE A 1 83 ? -16.854 -6.560 -12.510 1.00 98.25 83 PHE A CA 1
ATOM 681 C C . PHE A 1 83 ? -15.710 -6.036 -13.391 1.00 98.25 83 PHE A C 1
ATOM 683 O O . PHE A 1 83 ? -15.173 -6.787 -14.205 1.00 98.25 83 PHE A O 1
ATOM 690 N N . ILE A 1 84 ? -15.278 -4.782 -13.194 1.00 98.25 84 ILE A N 1
ATOM 691 C CA . ILE A 1 84 ? -14.178 -4.219 -13.988 1.00 98.25 84 ILE A CA 1
ATOM 692 C C . ILE A 1 84 ? -12.852 -4.930 -13.704 1.00 98.25 84 ILE A C 1
ATOM 694 O O . ILE A 1 84 ? -12.054 -5.093 -14.616 1.00 98.25 84 ILE A O 1
ATOM 698 N N . LEU A 1 85 ? -12.623 -5.421 -12.482 1.00 97.81 85 LEU A N 1
ATOM 699 C CA . LEU A 1 85 ? -11.428 -6.199 -12.143 1.00 97.81 85 LEU A CA 1
ATOM 700 C C . LEU A 1 85 ? -11.371 -7.537 -12.883 1.00 97.81 85 LEU A C 1
ATOM 702 O O . LEU A 1 85 ? -10.300 -7.933 -13.335 1.00 97.81 85 LEU A O 1
ATOM 706 N N . LEU A 1 86 ? -12.510 -8.211 -13.057 1.00 97.56 86 LEU A N 1
ATOM 707 C CA . LEU A 1 86 ? -12.580 -9.417 -13.887 1.00 97.56 86 LEU A CA 1
ATOM 708 C C . LEU A 1 86 ? -12.294 -9.093 -15.361 1.00 97.56 86 LEU A C 1
ATOM 710 O O . LEU A 1 86 ? -11.569 -9.833 -16.021 1.00 97.56 86 LEU A O 1
ATOM 714 N N . ALA A 1 87 ? -12.791 -7.960 -15.864 1.00 97.56 87 ALA A N 1
ATOM 715 C CA . ALA A 1 87 ? -12.483 -7.499 -17.218 1.00 97.56 87 ALA A CA 1
ATOM 716 C C . ALA A 1 87 ? -10.993 -7.142 -17.391 1.00 97.56 87 ALA A C 1
ATOM 718 O O . ALA A 1 87 ? -10.384 -7.526 -18.386 1.00 97.56 87 ALA A O 1
ATOM 719 N N . ILE A 1 88 ? -10.382 -6.474 -16.404 1.00 96.50 88 ILE A N 1
ATOM 720 C CA . ILE A 1 88 ? -8.940 -6.179 -16.349 1.00 96.50 88 ILE A CA 1
ATOM 721 C C . ILE A 1 88 ? -8.131 -7.475 -16.374 1.00 96.50 88 ILE A C 1
ATOM 723 O O . ILE A 1 88 ? -7.187 -7.578 -17.154 1.00 96.50 88 ILE A O 1
ATOM 727 N N . LEU A 1 89 ? -8.515 -8.466 -15.562 1.00 95.62 89 LEU A N 1
ATOM 728 C CA . LEU A 1 89 ? -7.860 -9.771 -15.529 1.00 95.62 89 LEU A CA 1
ATOM 729 C C . LEU A 1 89 ? -7.834 -10.411 -16.921 1.00 95.62 89 LEU A C 1
ATOM 731 O O . LEU A 1 89 ? -6.764 -10.764 -17.416 1.00 95.62 89 LEU A O 1
ATOM 735 N N . LEU A 1 90 ? -9.003 -10.537 -17.553 1.00 95.56 90 LEU A N 1
ATOM 736 C CA . LEU A 1 90 ? -9.131 -11.171 -18.864 1.00 95.56 90 LEU A CA 1
ATOM 737 C C . LEU A 1 90 ? -8.390 -10.381 -19.946 1.00 95.56 90 LEU A C 1
ATOM 739 O O . LEU A 1 90 ? -7.643 -10.966 -20.727 1.00 95.56 90 LEU A O 1
ATOM 743 N N . ALA A 1 91 ? -8.539 -9.054 -19.964 1.00 95.69 91 ALA A N 1
ATOM 744 C CA . ALA A 1 91 ? -7.873 -8.206 -20.942 1.00 95.69 91 ALA A CA 1
ATOM 745 C C . ALA A 1 91 ? -6.348 -8.321 -20.831 1.00 95.69 91 ALA A C 1
ATOM 747 O O . ALA A 1 91 ? -5.691 -8.606 -21.827 1.00 95.69 91 ALA A O 1
ATOM 748 N N . PHE A 1 92 ? -5.769 -8.181 -19.635 1.00 94.00 92 PHE A N 1
ATOM 749 C CA . PHE A 1 92 ? -4.319 -8.315 -19.490 1.00 94.00 92 PHE A CA 1
ATOM 750 C C . PHE A 1 92 ? -3.820 -9.723 -19.796 1.00 94.00 92 PHE A C 1
ATOM 752 O O . PHE A 1 92 ? -2.768 -9.844 -20.413 1.00 94.00 92 PHE A O 1
ATOM 759 N N . ALA A 1 93 ? -4.555 -10.774 -19.422 1.00 92.75 93 ALA A N 1
ATOM 760 C CA . ALA A 1 93 ? -4.152 -12.147 -19.713 1.00 92.75 93 ALA A CA 1
ATOM 761 C C . ALA A 1 93 ? -4.127 -12.447 -21.225 1.00 92.75 93 ALA A C 1
ATOM 763 O O . ALA A 1 93 ? -3.217 -13.129 -21.692 1.00 92.75 93 ALA A O 1
ATOM 764 N N . ILE A 1 94 ? -5.092 -11.918 -21.988 1.00 92.62 94 ILE A N 1
ATOM 765 C CA . ILE A 1 94 ? -5.238 -12.196 -23.426 1.00 92.62 94 ILE A CA 1
ATOM 766 C C . ILE A 1 94 ? -4.330 -11.295 -24.271 1.00 92.62 94 ILE A C 1
ATOM 768 O O . ILE A 1 94 ? -3.559 -11.792 -25.085 1.00 92.62 94 ILE A O 1
ATOM 772 N N . GLN A 1 95 ? -4.394 -9.976 -24.077 1.00 91.12 95 GLN A N 1
ATOM 773 C CA . GLN A 1 95 ? -3.749 -8.996 -24.967 1.00 91.12 95 GLN A CA 1
ATOM 774 C C . GLN A 1 95 ? -2.595 -8.218 -24.316 1.00 91.12 95 GLN A C 1
ATOM 776 O O . GLN A 1 95 ? -1.968 -7.393 -24.976 1.00 91.12 95 GLN A O 1
ATOM 781 N N . GLY A 1 96 ? -2.310 -8.443 -23.030 1.00 88.44 96 GLY A N 1
ATOM 782 C CA . GLY A 1 96 ? -1.270 -7.701 -22.324 1.00 88.44 96 GLY A CA 1
ATOM 783 C C . GLY A 1 96 ? -1.616 -6.223 -22.189 1.00 88.44 96 GLY A C 1
ATOM 784 O O . GLY A 1 96 ? -2.777 -5.863 -22.004 1.00 88.44 96 GLY A O 1
ATOM 785 N N . TYR A 1 97 ? -0.599 -5.364 -22.254 1.00 85.38 97 TYR A N 1
ATOM 786 C CA . TYR A 1 97 ? -0.762 -3.914 -22.170 1.00 85.38 97 TYR A CA 1
ATOM 787 C C . TYR A 1 97 ? -1.213 -3.337 -23.524 1.00 85.38 97 TYR A C 1
ATOM 789 O O . TYR A 1 97 ? -0.398 -2.902 -24.333 1.00 85.38 97 TYR A O 1
ATOM 797 N N . ALA A 1 98 ? -2.522 -3.355 -23.777 1.00 88.19 98 ALA A N 1
ATOM 798 C CA . ALA A 1 98 ? -3.137 -2.914 -25.031 1.00 88.19 98 ALA A CA 1
ATOM 799 C C . ALA A 1 98 ? -4.464 -2.160 -24.793 1.00 88.19 98 ALA A C 1
ATOM 801 O O . ALA A 1 98 ? -4.813 -1.817 -23.664 1.00 88.19 98 ALA A O 1
ATOM 802 N N . LEU A 1 99 ? -5.226 -1.875 -25.856 1.00 89.56 99 LEU A N 1
ATOM 803 C CA . LEU A 1 99 ? -6.382 -0.967 -25.814 1.00 89.56 99 LEU A CA 1
ATOM 804 C C . LEU A 1 99 ? -7.408 -1.318 -24.720 1.00 89.56 99 LEU A C 1
ATOM 806 O O . LEU A 1 99 ? -7.673 -0.493 -23.849 1.00 89.56 99 LEU A O 1
ATOM 810 N N . PHE A 1 100 ? -7.961 -2.538 -24.718 1.00 93.50 100 PHE A N 1
ATOM 811 C CA . PHE A 1 100 ? -8.998 -2.915 -23.743 1.00 93.50 100 PHE A CA 1
ATOM 812 C C . PHE A 1 100 ? -8.512 -2.924 -22.285 1.00 93.50 100 PHE A C 1
ATOM 814 O O . PHE A 1 100 ? -9.233 -2.476 -21.397 1.00 93.50 100 PHE A O 1
ATOM 821 N N . SER A 1 101 ? -7.284 -3.367 -22.017 1.00 92.44 101 SER A N 1
ATOM 822 C CA . SER A 1 101 ? -6.697 -3.357 -20.675 1.00 92.44 101 SER A CA 1
ATOM 823 C C . SER A 1 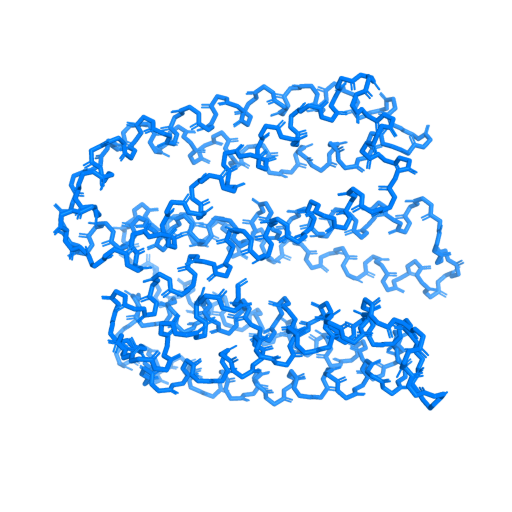101 ? -6.462 -1.931 -20.178 1.00 92.44 101 SER A C 1
ATOM 825 O O . SER A 1 101 ? -6.676 -1.664 -18.995 1.00 92.44 101 SER A O 1
ATOM 827 N N . ILE A 1 102 ? -6.091 -1.001 -21.068 1.00 91.00 102 ILE A N 1
ATOM 828 C CA . ILE A 1 102 ? -6.008 0.432 -20.757 1.00 91.00 102 ILE A CA 1
ATOM 829 C C . ILE A 1 102 ? -7.406 0.976 -20.449 1.00 91.00 102 ILE A C 1
ATOM 831 O O . ILE A 1 102 ? -7.596 1.534 -19.372 1.00 91.00 102 ILE A O 1
ATOM 835 N N . ILE A 1 103 ? -8.397 0.746 -21.320 1.00 94.56 103 ILE A N 1
ATOM 836 C CA . ILE A 1 103 ? -9.782 1.211 -21.124 1.00 94.56 103 ILE A CA 1
ATOM 837 C C . ILE A 1 103 ? -10.336 0.728 -19.780 1.00 94.56 103 ILE A C 1
ATOM 839 O O . ILE A 1 103 ? -10.806 1.537 -18.979 1.00 94.56 103 ILE A O 1
ATOM 843 N N . PHE A 1 104 ? -10.254 -0.573 -19.492 1.00 96.81 104 PHE A N 1
ATOM 844 C CA . PHE A 1 104 ? -10.780 -1.115 -18.241 1.00 96.81 104 PHE A CA 1
ATOM 845 C C . PHE A 1 104 ? -10.009 -0.609 -17.016 1.00 96.81 104 PHE A C 1
ATOM 847 O O . PHE A 1 104 ? -10.633 -0.293 -16.003 1.00 96.81 104 PHE A O 1
ATOM 854 N N . SER A 1 105 ? -8.687 -0.432 -17.111 1.00 94.81 105 SER A N 1
ATOM 855 C CA . SER A 1 105 ? -7.891 0.185 -16.037 1.00 94.81 105 SER A CA 1
ATOM 856 C C . SER A 1 105 ? -8.267 1.651 -15.803 1.00 94.81 105 SER A C 1
ATOM 858 O O . SER A 1 105 ? -8.328 2.100 -14.658 1.00 94.81 105 SER A O 1
ATOM 860 N N . THR A 1 106 ? -8.571 2.403 -16.864 1.00 95.25 106 THR A N 1
ATOM 861 C CA . THR A 1 106 ? -9.071 3.779 -16.762 1.00 95.25 106 THR A CA 1
ATOM 862 C C . THR A 1 106 ? -10.447 3.812 -16.103 1.00 95.25 106 THR A C 1
ATOM 864 O O . THR A 1 106 ? -10.653 4.599 -15.181 1.00 95.25 106 THR A O 1
ATOM 867 N N . ILE A 1 107 ? -11.370 2.926 -16.493 1.00 97.62 107 ILE A N 1
ATOM 868 C CA . ILE A 1 107 ? -12.697 2.815 -15.863 1.00 97.62 107 ILE A CA 1
ATOM 869 C C . ILE A 1 107 ? -12.568 2.461 -14.377 1.00 97.62 107 ILE A C 1
ATOM 871 O O . ILE A 1 107 ? -13.217 3.093 -13.541 1.00 97.62 107 ILE A O 1
ATOM 875 N N . PHE A 1 108 ? -11.691 1.516 -14.020 1.00 97.81 108 PHE A N 1
ATOM 876 C CA . PHE A 1 108 ? -11.382 1.214 -12.621 1.00 97.81 108 PHE A CA 1
ATOM 877 C C . PHE A 1 108 ? -10.939 2.469 -11.863 1.00 97.81 108 PHE A C 1
ATOM 879 O O . PHE A 1 108 ? -11.411 2.725 -10.754 1.00 97.81 108 PHE A O 1
ATOM 886 N N . GLN A 1 109 ? -10.082 3.294 -12.469 1.00 96.81 109 GLN A N 1
ATOM 887 C CA . GLN A 1 109 ? -9.615 4.517 -11.831 1.00 96.81 109 GLN A CA 1
ATOM 888 C C . GLN A 1 109 ? -10.735 5.555 -11.645 1.00 96.81 109 GLN A C 1
ATOM 890 O O . GLN A 1 109 ? -10.778 6.225 -10.613 1.00 96.81 109 GLN A O 1
ATOM 895 N N . LEU A 1 110 ? -11.685 5.647 -12.580 1.00 97.75 110 LEU A N 1
ATOM 896 C CA . LEU A 1 110 ? -12.878 6.485 -12.419 1.00 97.75 110 LEU A CA 1
ATOM 897 C C . LEU A 1 110 ? -13.755 6.008 -11.252 1.00 97.75 110 LEU A C 1
ATOM 899 O O . LEU A 1 110 ? -14.202 6.825 -10.444 1.00 97.75 110 LEU A O 1
ATOM 903 N N . PHE A 1 111 ? -13.957 4.695 -11.104 1.00 98.19 111 PHE A N 1
ATOM 904 C CA . PHE A 1 111 ? -14.662 4.137 -9.944 1.00 98.19 111 PHE A CA 1
ATOM 905 C C . PHE A 1 111 ? -13.909 4.386 -8.637 1.00 98.19 111 PHE A C 1
ATOM 907 O O . PHE A 1 111 ? -14.530 4.716 -7.625 1.00 98.19 111 PHE A O 1
ATOM 914 N N . ASN A 1 112 ? -12.578 4.312 -8.657 1.00 97.75 112 ASN A N 1
ATOM 915 C CA . ASN A 1 112 ? -11.756 4.656 -7.506 1.00 97.75 112 ASN A CA 1
ATOM 916 C C . ASN A 1 112 ? -11.928 6.133 -7.103 1.00 97.75 112 ASN A C 1
ATOM 918 O O . ASN A 1 112 ? -12.140 6.430 -5.928 1.00 97.75 112 ASN A O 1
ATOM 922 N N . TYR A 1 113 ? -11.935 7.068 -8.056 1.00 98.44 113 TYR A N 1
ATOM 923 C CA . TYR A 1 113 ? -12.220 8.476 -7.753 1.00 98.44 113 TYR A CA 1
ATOM 924 C C . TYR A 1 113 ? -13.622 8.679 -7.190 1.00 98.44 113 TYR A C 1
ATOM 926 O O . TYR A 1 113 ? -13.787 9.411 -6.214 1.00 98.44 113 TYR A O 1
ATOM 934 N N . TRP A 1 114 ? -14.624 8.010 -7.765 1.00 98.44 114 TRP A N 1
ATOM 935 C CA . TRP A 1 114 ? -15.989 8.066 -7.252 1.00 98.44 114 TRP A CA 1
ATOM 936 C C . TRP A 1 114 ? -16.050 7.612 -5.787 1.00 98.44 114 TRP A C 1
ATOM 938 O O . TRP A 1 114 ? -16.625 8.320 -4.953 1.00 98.44 114 TRP A O 1
ATOM 948 N N . PHE A 1 115 ? -15.377 6.506 -5.458 1.00 98.69 115 PHE A N 1
ATOM 949 C CA . PHE A 1 115 ? -15.232 6.030 -4.086 1.00 98.69 115 PHE A CA 1
ATOM 950 C C . PHE A 1 115 ? -14.569 7.063 -3.175 1.00 98.69 115 PHE A C 1
ATOM 952 O O . PHE A 1 115 ? -15.143 7.415 -2.145 1.00 98.69 115 PHE A O 1
ATOM 959 N N . ILE A 1 116 ? -13.400 7.590 -3.549 1.00 98.62 116 ILE A N 1
ATOM 960 C CA . ILE A 1 116 ? -12.637 8.514 -2.697 1.00 98.62 116 ILE A CA 1
ATOM 961 C C . ILE A 1 116 ? -13.426 9.799 -2.434 1.00 98.62 116 ILE A C 1
ATOM 963 O O . ILE A 1 116 ? -13.559 10.219 -1.282 1.00 98.62 116 ILE A O 1
ATOM 967 N N . ILE A 1 117 ? -14.008 10.400 -3.476 1.00 98.50 117 ILE A N 1
ATOM 968 C CA . ILE A 1 117 ? -14.810 11.624 -3.355 1.00 98.50 117 ILE A CA 1
ATOM 969 C C . ILE A 1 117 ? -16.005 11.384 -2.429 1.00 98.50 117 ILE A C 1
ATOM 971 O O . ILE A 1 117 ? -16.303 12.215 -1.564 1.00 98.50 117 ILE A O 1
ATOM 975 N N . ARG A 1 118 ? -16.698 10.249 -2.582 1.00 98.31 118 ARG A N 1
ATOM 976 C CA . ARG A 1 118 ? -17.845 9.914 -1.736 1.00 98.31 118 ARG A CA 1
ATOM 977 C C . ARG A 1 118 ? -17.418 9.654 -0.289 1.00 98.31 118 ARG A C 1
ATOM 979 O O . ARG A 1 118 ? -18.017 10.227 0.621 1.00 98.31 118 ARG A O 1
ATOM 986 N N . PHE A 1 119 ? -16.338 8.904 -0.083 1.00 98.56 119 PHE A N 1
ATOM 987 C CA . PHE A 1 119 ? -15.777 8.621 1.237 1.00 98.56 119 PHE A CA 1
ATOM 988 C C . PHE A 1 119 ? -15.371 9.901 1.970 1.00 98.56 119 PHE A C 1
ATOM 990 O O . PHE A 1 119 ? -15.638 10.052 3.163 1.00 98.56 119 PHE A O 1
ATOM 997 N N . PHE A 1 120 ? -14.792 10.875 1.266 1.00 98.31 120 PHE A N 1
ATOM 998 C CA . PHE A 1 120 ? -14.411 12.164 1.847 1.00 98.31 120 PHE A CA 1
ATOM 999 C C . PHE A 1 120 ? -15.630 12.967 2.298 1.00 98.31 120 PHE A C 1
ATOM 1001 O O . PHE A 1 120 ? -15.609 13.544 3.389 1.00 98.31 120 PHE A O 1
ATOM 1008 N N . LYS A 1 121 ? -16.702 12.967 1.495 1.00 97.62 121 LYS A N 1
ATOM 1009 C CA . LYS A 1 121 ? -17.972 13.619 1.843 1.00 97.62 121 LYS A CA 1
ATOM 1010 C C . LYS A 1 121 ? -18.602 12.982 3.082 1.00 97.62 121 LYS A C 1
ATOM 1012 O O . LYS A 1 121 ? -18.907 13.692 4.037 1.00 97.62 121 LYS A O 1
ATOM 1017 N N . ASP A 1 122 ? -18.728 11.656 3.108 1.00 97.62 122 ASP A N 1
ATOM 1018 C CA . ASP A 1 122 ? -19.405 10.944 4.202 1.00 97.62 122 ASP A CA 1
ATOM 1019 C C . ASP A 1 122 ? -18.585 10.922 5.509 1.00 97.62 122 ASP A C 1
ATOM 1021 O O . ASP A 1 122 ? -19.133 10.766 6.601 1.00 97.62 122 ASP A O 1
ATOM 1025 N N . THR A 1 123 ? -17.270 11.138 5.437 1.00 97.56 123 THR A N 1
ATOM 1026 C CA . THR A 1 123 ? -16.388 11.203 6.616 1.00 97.56 123 THR A CA 1
ATOM 1027 C C . THR A 1 123 ? -15.936 12.624 6.960 1.00 97.56 123 THR A C 1
ATOM 1029 O O . THR A 1 123 ? -15.001 12.804 7.742 1.00 97.56 123 THR A O 1
ATOM 1032 N N . ARG A 1 124 ? -16.566 13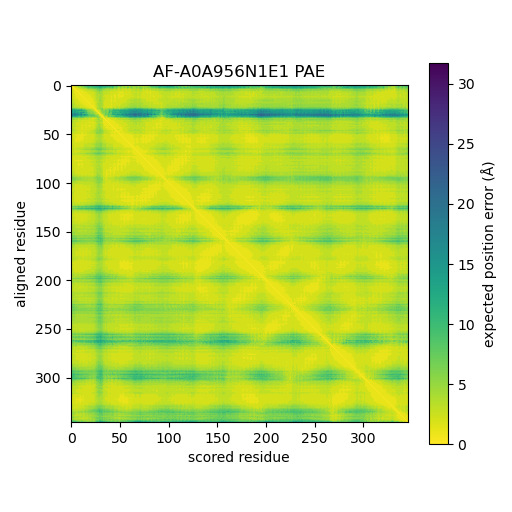.665 6.393 1.00 95.00 124 ARG A N 1
ATOM 1033 C CA . ARG A 1 124 ? -16.158 15.068 6.597 1.00 95.00 124 ARG A CA 1
ATOM 1034 C C . ARG A 1 124 ? -16.190 15.493 8.066 1.00 95.00 124 ARG A C 1
ATOM 1036 O O . ARG A 1 124 ? -15.261 16.148 8.518 1.00 95.00 124 ARG A O 1
ATOM 1043 N N . GLN A 1 125 ? -17.235 15.099 8.794 1.00 92.50 125 GLN A N 1
ATOM 1044 C CA . GLN A 1 125 ? -17.443 15.502 10.191 1.00 92.50 125 GLN A CA 1
ATOM 1045 C C . GLN A 1 125 ? -16.693 14.624 11.204 1.00 92.50 125 GLN A C 1
ATOM 1047 O O . GLN A 1 125 ? -16.636 14.951 12.387 1.00 92.50 125 GLN A O 1
ATOM 1052 N N . LYS A 1 126 ? -16.103 13.506 10.761 1.00 92.88 126 LYS A N 1
ATOM 1053 C CA . LYS A 1 126 ? -15.389 12.580 11.644 1.00 92.88 126 LYS A CA 1
ATOM 1054 C C . LYS A 1 126 ? -13.973 13.094 11.889 1.00 92.88 126 LYS A C 1
ATOM 1056 O O . LYS A 1 126 ? -13.239 13.374 10.943 1.00 92.88 126 LYS A O 1
ATOM 1061 N N . LYS A 1 127 ? -13.589 13.194 13.162 1.00 89.44 127 LYS A N 1
ATOM 1062 C CA . LYS A 1 127 ? -12.257 13.631 13.596 1.00 89.44 127 LYS A CA 1
ATOM 1063 C C . LYS A 1 127 ? -11.578 12.478 14.331 1.00 89.44 127 LYS A C 1
ATOM 1065 O O . LYS A 1 127 ? -11.926 12.184 15.466 1.00 89.44 127 LYS A O 1
ATOM 1070 N N . ALA A 1 128 ? -10.637 11.817 13.667 1.00 91.88 128 ALA A N 1
ATOM 1071 C CA . ALA A 1 128 ? -9.803 10.769 14.251 1.00 91.88 128 ALA A CA 1
ATOM 1072 C C . ALA A 1 128 ? -8.426 10.793 13.582 1.00 91.88 128 ALA A C 1
ATOM 1074 O O . ALA A 1 128 ? -8.340 11.045 12.377 1.00 91.88 128 ALA A O 1
ATOM 1075 N N . TRP A 1 129 ? -7.359 10.521 14.339 1.00 92.06 129 TRP A N 1
ATOM 1076 C CA . TRP A 1 129 ? -6.003 10.463 13.777 1.00 92.06 129 TRP A CA 1
ATOM 1077 C C . TRP A 1 129 ? -5.882 9.358 12.732 1.00 92.06 129 TRP A C 1
ATOM 1079 O O . TRP A 1 129 ? -5.312 9.587 11.667 1.00 92.06 129 TRP A O 1
ATOM 1089 N N . SER A 1 130 ? -6.509 8.211 12.982 1.00 96.88 130 SER A N 1
ATOM 1090 C CA . SER A 1 130 ? -6.650 7.124 12.012 1.00 96.88 130 SER A CA 1
ATOM 1091 C C . SER A 1 130 ? -7.200 7.590 10.652 1.00 96.88 130 SER A C 1
ATOM 1093 O O . SER A 1 130 ? -6.664 7.242 9.598 1.00 96.88 130 SER A O 1
ATOM 1095 N N . LEU A 1 131 ? -8.210 8.467 10.658 1.00 97.19 131 LEU A N 1
ATOM 1096 C CA . LEU A 1 131 ? -8.819 8.997 9.438 1.00 97.19 131 LEU A CA 1
ATOM 1097 C C . LEU A 1 131 ? -7.929 10.017 8.710 1.00 97.19 131 LEU A C 1
ATOM 1099 O O . LEU A 1 131 ? -8.013 10.119 7.487 1.00 97.19 131 LEU A O 1
ATOM 1103 N N . VAL A 1 132 ? -7.073 10.7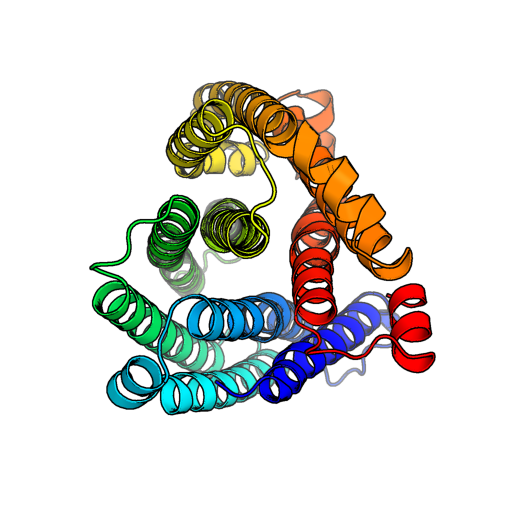53 9.427 1.00 97.69 132 VAL A N 1
ATOM 1104 C CA . VAL A 1 132 ? -6.086 11.659 8.810 1.00 97.69 132 VAL A CA 1
ATOM 1105 C C . VAL A 1 132 ? -5.126 10.858 7.932 1.00 97.69 132 VAL A C 1
ATOM 1107 O O . VAL A 1 132 ? -4.973 11.175 6.757 1.00 97.69 132 VAL A O 1
ATOM 1110 N N . PHE A 1 133 ? -4.569 9.762 8.458 1.00 98.50 133 PHE A N 1
ATOM 1111 C CA . PHE A 1 133 ? -3.725 8.846 7.684 1.00 98.50 133 PHE A CA 1
ATOM 1112 C C . PHE A 1 133 ? -4.446 8.307 6.448 1.00 98.50 133 PHE A C 1
ATOM 1114 O O . PHE A 1 133 ? -3.917 8.390 5.342 1.00 98.50 133 PHE A O 1
ATOM 1121 N N . ILE A 1 134 ? -5.674 7.810 6.618 1.00 98.69 134 ILE A N 1
ATOM 1122 C CA . ILE A 1 134 ? -6.471 7.260 5.515 1.00 98.69 134 ILE A CA 1
ATOM 1123 C C . ILE A 1 134 ? -6.694 8.302 4.422 1.00 98.69 134 ILE A C 1
ATOM 1125 O O . ILE A 1 134 ? -6.461 8.012 3.251 1.00 98.69 134 ILE A O 1
ATOM 1129 N N . LYS A 1 135 ? -7.127 9.517 4.778 1.00 98.56 135 LYS A N 1
ATOM 1130 C CA . LYS A 1 135 ? -7.382 10.576 3.793 1.00 98.56 135 LYS A CA 1
ATOM 1131 C C . LYS A 1 135 ? -6.101 10.971 3.060 1.00 98.56 135 LYS A C 1
ATOM 1133 O O . LYS A 1 135 ? -6.140 11.099 1.840 1.00 98.56 135 LYS A O 1
ATOM 1138 N N . THR A 1 136 ? -4.972 11.076 3.758 1.00 98.62 136 THR A N 1
ATOM 1139 C CA . THR A 1 136 ? -3.668 11.330 3.125 1.00 98.62 136 THR A CA 1
ATOM 1140 C C . THR A 1 136 ? -3.290 10.214 2.157 1.00 98.62 136 THR A C 1
ATOM 1142 O O . THR A 1 136 ? -2.949 10.500 1.013 1.00 98.62 136 THR A O 1
ATOM 1145 N N . GLY A 1 137 ? -3.447 8.947 2.549 1.00 98.62 137 GLY A N 1
ATOM 1146 C CA . GLY A 1 137 ? -3.219 7.810 1.656 1.00 98.62 137 GLY A CA 1
ATOM 1147 C C . GLY A 1 137 ? -4.103 7.854 0.409 1.00 98.62 137 GLY A C 1
ATOM 1148 O O . GLY A 1 137 ? -3.606 7.708 -0.701 1.00 98.62 137 GLY A O 1
ATOM 1149 N N . LEU A 1 138 ? -5.399 8.135 0.553 1.00 98.69 138 LEU A N 1
ATOM 1150 C CA . LEU A 1 138 ? -6.307 8.249 -0.593 1.00 98.69 138 LEU A CA 1
ATOM 1151 C C . LEU A 1 138 ? -5.948 9.429 -1.519 1.00 98.69 138 LEU A C 1
ATOM 1153 O O . LEU A 1 138 ? -6.029 9.279 -2.735 1.00 98.69 138 LEU A O 1
ATOM 1157 N N . ILE A 1 139 ? -5.492 10.567 -0.979 1.00 98.62 139 ILE A N 1
ATOM 1158 C CA . ILE A 1 139 ? -4.988 11.700 -1.782 1.00 98.62 139 ILE A CA 1
ATOM 1159 C C . ILE A 1 139 ? -3.735 11.298 -2.559 1.00 98.62 139 ILE A C 1
ATOM 1161 O O . ILE A 1 139 ? -3.659 11.543 -3.760 1.00 98.62 139 ILE A O 1
ATOM 1165 N N . VAL A 1 140 ? -2.767 10.649 -1.906 1.00 98.50 140 VAL A N 1
ATOM 1166 C CA . VAL A 1 140 ? -1.561 10.157 -2.588 1.00 98.50 140 VAL A CA 1
ATOM 1167 C C . VAL A 1 140 ? -1.920 9.086 -3.624 1.00 98.50 140 VAL A C 1
ATOM 1169 O O . VAL A 1 140 ? -1.318 9.036 -4.693 1.00 98.50 140 VAL A O 1
ATOM 1172 N N . GLY A 1 141 ? -2.959 8.289 -3.365 1.00 97.88 141 GLY A N 1
ATOM 1173 C CA . GLY A 1 141 ? -3.539 7.356 -4.326 1.00 97.88 141 GLY A CA 1
ATOM 1174 C C . GLY A 1 141 ? -4.060 8.051 -5.578 1.00 97.88 141 GLY A C 1
ATOM 1175 O O . GLY A 1 141 ? -3.739 7.607 -6.675 1.00 97.88 141 GLY A O 1
ATOM 1176 N N . ILE A 1 142 ? -4.771 9.174 -5.442 1.00 98.12 142 ILE A N 1
ATOM 1177 C CA . ILE A 1 142 ? -5.159 10.016 -6.587 1.00 98.12 142 ILE A CA 1
ATOM 1178 C C . ILE A 1 142 ? -3.920 10.588 -7.277 1.00 98.12 142 ILE A C 1
ATOM 1180 O O . ILE A 1 142 ? -3.819 10.514 -8.490 1.00 98.12 142 ILE A O 1
ATOM 1184 N N . LEU A 1 143 ? -2.947 11.118 -6.537 1.00 97.94 143 LEU A N 1
ATOM 1185 C CA . LEU A 1 143 ? -1.735 11.680 -7.140 1.00 97.94 143 LEU A CA 1
ATOM 1186 C C . LEU A 1 143 ? -0.962 10.641 -7.969 1.00 97.94 143 LEU A C 1
ATOM 1188 O O . LEU A 1 143 ? -0.441 10.946 -9.040 1.00 97.94 143 LEU A O 1
ATOM 1192 N N . SER A 1 144 ? -0.914 9.397 -7.493 1.00 97.25 144 SER A N 1
ATOM 1193 C CA . SER A 1 144 ? -0.189 8.313 -8.154 1.00 97.25 144 SER A CA 1
ATOM 1194 C C . SER A 1 144 ? -0.708 7.992 -9.558 1.00 97.25 144 SER A C 1
ATOM 1196 O O . SER A 1 144 ? 0.044 7.464 -10.372 1.00 97.25 144 SER A O 1
ATOM 1198 N N . THR A 1 145 ? -1.962 8.328 -9.878 1.00 96.06 145 THR A N 1
ATOM 1199 C CA . THR A 1 145 ? -2.591 8.004 -11.169 1.00 96.06 145 THR A CA 1
ATOM 1200 C C . THR A 1 145 ? -2.021 8.811 -12.325 1.00 96.06 145 THR A C 1
ATOM 1202 O O . THR A 1 145 ? -2.167 8.406 -13.476 1.00 96.06 145 THR A O 1
ATOM 1205 N N . LEU A 1 146 ? -1.347 9.928 -12.033 1.00 96.56 146 LEU A N 1
ATOM 1206 C CA . LEU A 1 146 ? -0.588 10.682 -13.026 1.00 96.56 146 LEU A CA 1
ATOM 1207 C C . LEU A 1 146 ? 0.475 9.798 -13.689 1.00 96.56 146 LEU A C 1
ATOM 1209 O O . LEU A 1 146 ? 0.744 9.942 -14.879 1.00 96.56 146 LEU A O 1
ATOM 1213 N N . MET A 1 147 ? 1.044 8.849 -12.939 1.00 96.75 147 MET A N 1
ATOM 1214 C CA . MET A 1 147 ? 2.112 7.991 -13.438 1.00 96.75 147 MET A CA 1
ATOM 1215 C C . MET A 1 147 ? 1.606 6.960 -14.464 1.00 96.75 147 MET A C 1
ATOM 1217 O O . MET A 1 147 ? 2.189 6.911 -15.536 1.00 96.75 147 MET A O 1
ATOM 1221 N N . PRO A 1 148 ? 0.509 6.201 -14.262 1.00 92.69 148 PRO A N 1
ATOM 1222 C CA . PRO A 1 148 ? -0.084 5.361 -15.305 1.00 92.69 148 PRO A CA 1
ATOM 1223 C C . PRO A 1 148 ? -0.444 6.101 -16.593 1.00 92.69 148 PRO A C 1
ATOM 1225 O O . PRO A 1 148 ? -0.239 5.548 -17.670 1.00 92.69 148 PRO A O 1
ATOM 1228 N N . PHE A 1 149 ? -0.931 7.345 -16.510 1.00 91.31 149 PHE A N 1
ATOM 1229 C CA . PHE A 1 149 ? -1.162 8.156 -17.709 1.00 91.31 149 PHE A CA 1
ATOM 1230 C C . PHE A 1 149 ? 0.151 8.495 -18.423 1.00 91.31 149 PHE A C 1
ATOM 1232 O O . PHE A 1 149 ? 0.231 8.353 -19.642 1.00 91.31 149 PHE A O 1
ATOM 1239 N N . LEU A 1 150 ? 1.196 8.866 -17.675 1.00 94.81 150 LEU A N 1
ATOM 1240 C CA . LEU A 1 150 ? 2.534 9.084 -18.226 1.00 94.81 150 LEU A CA 1
ATOM 1241 C C . LEU A 1 150 ? 3.117 7.801 -18.840 1.00 94.81 150 LEU A C 1
ATOM 1243 O O . LEU A 1 150 ? 3.652 7.849 -19.940 1.00 94.81 150 LEU A O 1
ATOM 1247 N N . ILE A 1 151 ? 2.972 6.652 -18.177 1.00 93.06 151 ILE A N 1
ATOM 1248 C CA . ILE A 1 151 ? 3.406 5.337 -18.671 1.00 93.06 151 ILE A CA 1
ATOM 1249 C C . ILE A 1 151 ? 2.704 5.020 -19.995 1.00 93.06 151 ILE A C 1
ATOM 1251 O O . ILE A 1 151 ? 3.374 4.673 -20.964 1.00 93.06 151 ILE A O 1
ATOM 1255 N N . GLY A 1 152 ? 1.380 5.196 -20.066 1.00 89.06 152 GLY A N 1
ATOM 1256 C CA . GLY A 1 152 ? 0.611 4.989 -21.295 1.00 89.06 152 GLY A CA 1
ATOM 1257 C C . GLY A 1 152 ? 1.032 5.934 -22.424 1.00 89.06 152 GLY A C 1
ATOM 1258 O O . GLY A 1 152 ? 1.196 5.501 -23.563 1.00 89.06 152 GLY A O 1
ATOM 1259 N N . PHE A 1 153 ? 1.281 7.210 -22.110 1.00 90.75 153 PHE A N 1
ATOM 1260 C CA . PHE A 1 153 ? 1.793 8.191 -23.069 1.00 90.75 153 PHE A CA 1
ATOM 1261 C C . PHE A 1 153 ? 3.188 7.818 -23.597 1.00 90.75 153 PHE A C 1
ATOM 1263 O O . PHE A 1 153 ? 3.410 7.816 -24.807 1.00 90.75 153 PHE A O 1
ATOM 1270 N N . LEU A 1 154 ? 4.119 7.461 -22.706 1.00 93.81 154 LEU A N 1
ATOM 1271 C CA . LEU A 1 154 ? 5.472 7.032 -23.068 1.00 93.81 154 LEU A CA 1
ATOM 1272 C C . LEU A 1 154 ? 5.440 5.760 -23.920 1.00 93.81 154 LEU A C 1
ATOM 1274 O O . LEU A 1 154 ? 6.151 5.681 -24.922 1.00 93.81 154 LEU A O 1
ATOM 1278 N N . ALA A 1 155 ? 4.576 4.805 -23.573 1.00 88.56 155 ALA A N 1
ATOM 1279 C CA . ALA A 1 155 ? 4.375 3.589 -24.348 1.00 88.56 155 ALA A CA 1
ATOM 1280 C C . ALA A 1 155 ? 3.876 3.885 -25.767 1.00 88.56 155 ALA A C 1
ATOM 1282 O O . ALA A 1 155 ? 4.439 3.373 -26.733 1.00 88.56 155 ALA A O 1
ATOM 1283 N N . ALA A 1 156 ? 2.875 4.760 -25.903 1.00 88.19 156 ALA A N 1
ATOM 1284 C CA . ALA A 1 156 ? 2.334 5.174 -27.198 1.00 88.19 156 ALA A CA 1
ATOM 1285 C C . ALA A 1 156 ? 3.360 5.926 -28.065 1.00 88.19 156 ALA A C 1
ATOM 1287 O O . ALA A 1 156 ? 3.296 5.876 -29.290 1.00 88.19 156 ALA A O 1
ATOM 1288 N N . LYS A 1 157 ? 4.322 6.609 -27.436 1.00 92.81 157 LYS A N 1
ATOM 1289 C CA . LYS A 1 157 ? 5.443 7.285 -28.106 1.00 92.81 157 LYS A CA 1
ATOM 1290 C C . LYS A 1 157 ? 6.644 6.373 -28.389 1.00 92.81 157 LYS A C 1
ATOM 1292 O O . LYS A 1 157 ? 7.642 6.857 -28.909 1.00 92.81 157 LYS A O 1
ATOM 1297 N N . GLY A 1 158 ? 6.564 5.080 -28.070 1.00 91.06 158 GLY A N 1
ATOM 1298 C CA . GLY A 1 158 ? 7.634 4.115 -28.338 1.00 91.06 158 GLY A CA 1
ATOM 1299 C C . GLY A 1 158 ? 8.772 4.112 -27.312 1.00 91.06 158 GLY A C 1
ATOM 1300 O O . GLY A 1 158 ? 9.785 3.463 -27.541 1.00 91.06 158 GLY A O 1
ATOM 1301 N N . PHE A 1 159 ? 8.615 4.769 -26.158 1.00 93.75 159 PHE A N 1
ATOM 1302 C CA . PHE A 1 159 ? 9.625 4.803 -25.088 1.00 93.75 159 PHE A CA 1
ATOM 1303 C C . PHE A 1 159 ? 9.570 3.587 -24.146 1.00 93.75 159 PHE A C 1
ATOM 1305 O O . PHE A 1 159 ? 10.136 3.622 -23.050 1.00 93.75 159 PHE A O 1
ATOM 1312 N N . ASN A 1 160 ? 8.897 2.502 -24.533 1.00 89.38 160 ASN A N 1
ATOM 1313 C CA . ASN A 1 160 ? 8.826 1.280 -23.729 1.00 89.38 160 ASN A CA 1
ATOM 1314 C C . ASN A 1 160 ? 10.231 0.747 -23.405 1.00 89.38 160 ASN A C 1
ATOM 1316 O O . ASN A 1 160 ? 11.070 0.617 -24.290 1.00 89.38 160 ASN A O 1
ATOM 1320 N N . GLY A 1 161 ? 10.481 0.428 -22.133 1.00 88.38 161 GLY A N 1
ATOM 1321 C CA . GLY A 1 161 ? 11.766 -0.124 -21.677 1.00 88.38 161 GLY A CA 1
ATOM 1322 C C . GLY A 1 161 ? 12.904 0.893 -21.517 1.00 88.38 161 GLY A C 1
ATOM 1323 O O . GLY A 1 161 ? 14.004 0.517 -21.126 1.00 88.38 161 GLY A O 1
ATOM 1324 N N . THR A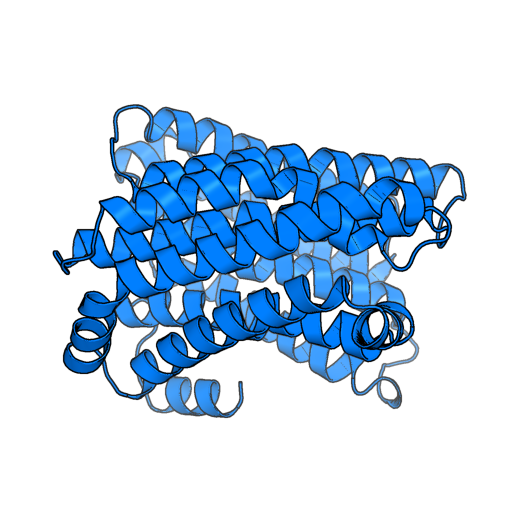 1 162 ? 12.662 2.177 -21.785 1.00 94.81 162 THR A N 1
ATOM 1325 C CA . THR A 1 162 ? 13.645 3.240 -21.519 1.00 94.81 162 THR A CA 1
ATOM 1326 C C . THR A 1 162 ? 13.708 3.605 -20.033 1.00 94.81 162 THR A C 1
ATOM 1328 O O . THR A 1 162 ? 12.786 3.318 -19.264 1.00 94.81 162 THR A O 1
ATOM 1331 N N . GLU A 1 163 ? 14.772 4.297 -19.611 1.00 94.75 163 GLU A N 1
ATOM 1332 C CA . GLU A 1 163 ? 14.900 4.744 -18.217 1.00 94.75 163 GLU A CA 1
ATOM 1333 C C . GLU A 1 163 ? 13.750 5.658 -17.778 1.00 94.75 163 GLU A C 1
ATOM 1335 O O . GLU A 1 163 ? 13.252 5.498 -16.669 1.00 94.75 163 GLU A O 1
ATOM 1340 N N . ILE A 1 164 ? 13.265 6.563 -18.641 1.00 95.25 164 ILE A N 1
ATOM 1341 C CA . ILE A 1 164 ? 12.136 7.451 -18.308 1.00 95.25 164 ILE A CA 1
ATOM 1342 C C . ILE A 1 164 ? 10.833 6.658 -18.107 1.00 95.25 164 ILE A C 1
ATOM 1344 O O . ILE A 1 164 ? 10.047 6.959 -17.207 1.00 95.25 164 ILE A O 1
ATOM 1348 N N . TYR A 1 165 ? 10.626 5.594 -18.888 1.00 95.50 165 TYR A N 1
ATOM 1349 C CA . TYR A 1 165 ? 9.497 4.684 -18.709 1.00 95.50 165 TYR A CA 1
ATOM 1350 C C . TYR A 1 165 ? 9.601 3.935 -17.375 1.00 95.50 165 TYR A C 1
ATOM 1352 O O . TYR A 1 165 ? 8.642 3.902 -16.602 1.00 95.50 165 TYR A O 1
ATOM 1360 N N . HIS A 1 166 ? 10.779 3.394 -17.055 1.00 94.25 166 HIS A N 1
ATOM 1361 C CA . HIS A 1 166 ? 11.020 2.729 -15.774 1.00 94.25 166 HIS A CA 1
ATOM 1362 C C . HIS A 1 166 ? 10.907 3.686 -14.581 1.00 94.25 166 HIS A C 1
ATOM 1364 O O . HIS A 1 166 ? 10.337 3.306 -13.561 1.00 94.25 166 HIS A O 1
ATOM 1370 N N . ALA A 1 167 ? 11.348 4.937 -14.717 1.00 96.38 167 ALA A N 1
ATOM 1371 C CA . ALA A 1 167 ? 11.165 5.980 -13.714 1.00 96.38 167 ALA A CA 1
ATOM 1372 C C . ALA A 1 167 ? 9.686 6.243 -13.428 1.00 96.38 167 ALA A C 1
ATOM 1374 O O . ALA A 1 167 ? 9.290 6.285 -12.264 1.00 96.38 167 ALA A O 1
ATOM 1375 N N . ALA A 1 168 ? 8.847 6.332 -14.464 1.00 97.38 168 ALA A N 1
ATOM 1376 C CA . ALA A 1 168 ? 7.406 6.485 -14.291 1.00 97.38 168 ALA A CA 1
ATOM 1377 C C . ALA A 1 168 ? 6.775 5.262 -13.593 1.00 97.38 168 ALA A C 1
ATOM 1379 O O . ALA A 1 168 ? 5.965 5.424 -12.679 1.00 97.38 168 ALA A O 1
ATOM 1380 N N . VAL A 1 169 ? 7.187 4.038 -13.955 1.00 95.25 169 VAL A N 1
ATOM 1381 C CA . VAL A 1 169 ? 6.744 2.798 -13.284 1.00 95.25 169 VAL A CA 1
ATOM 1382 C C . VAL A 1 169 ? 7.167 2.775 -11.812 1.00 95.25 169 VAL A C 1
ATOM 1384 O O . VAL A 1 169 ? 6.354 2.461 -10.945 1.00 95.25 169 VAL A O 1
ATOM 1387 N N . TYR A 1 170 ? 8.412 3.125 -11.495 1.00 95.94 170 TYR A N 1
ATOM 1388 C CA . TYR A 1 170 ? 8.900 3.119 -10.116 1.00 95.94 170 TYR A CA 1
ATOM 1389 C C . TYR A 1 170 ? 8.267 4.225 -9.274 1.00 95.94 170 TYR A C 1
ATOM 1391 O O . TYR A 1 170 ? 7.876 3.971 -8.137 1.00 95.94 170 TYR A O 1
ATOM 1399 N N . ALA A 1 171 ? 8.073 5.418 -9.838 1.00 97.88 171 ALA A N 1
ATOM 1400 C CA . ALA A 1 171 ? 7.340 6.496 -9.184 1.00 97.88 171 ALA A CA 1
ATOM 1401 C C . ALA A 1 171 ? 5.882 6.102 -8.907 1.00 97.88 171 ALA A C 1
ATOM 1403 O O . ALA A 1 171 ? 5.383 6.346 -7.806 1.00 97.88 171 ALA A O 1
ATOM 1404 N N . PHE A 1 172 ? 5.215 5.439 -9.864 1.00 97.38 172 PHE A N 1
ATOM 1405 C CA . PHE A 1 172 ? 3.882 4.872 -9.655 1.00 97.38 172 PHE A CA 1
ATOM 1406 C C . PHE A 1 172 ? 3.885 3.918 -8.464 1.00 97.38 172 PHE A C 1
ATOM 1408 O O . PHE A 1 172 ? 3.153 4.138 -7.502 1.00 97.38 172 PHE A O 1
ATOM 1415 N N . LEU A 1 173 ? 4.732 2.887 -8.504 1.00 96.25 173 LEU A N 1
ATOM 1416 C CA . LEU A 1 173 ? 4.779 1.860 -7.469 1.00 96.25 173 LEU A CA 1
ATOM 1417 C C . LEU A 1 173 ? 5.118 2.453 -6.096 1.00 96.25 173 LEU A C 1
ATOM 1419 O O . LEU A 1 173 ? 4.468 2.117 -5.109 1.00 96.25 173 LEU A O 1
ATOM 1423 N N . HIS A 1 174 ? 6.055 3.397 -6.029 1.00 97.56 174 HIS A N 1
ATOM 1424 C CA . HIS A 1 174 ? 6.387 4.104 -4.798 1.00 97.56 174 HIS A CA 1
ATOM 1425 C C . HIS A 1 174 ? 5.174 4.840 -4.217 1.00 97.56 174 HIS A C 1
ATOM 1427 O O . HIS A 1 174 ? 4.799 4.605 -3.069 1.00 97.56 174 HIS A O 1
ATOM 1433 N N . LEU A 1 175 ? 4.502 5.689 -5.000 1.00 98.19 175 LEU A N 1
ATOM 1434 C CA . LEU A 1 175 ? 3.316 6.415 -4.526 1.00 98.19 175 LEU A CA 1
ATOM 1435 C C . LEU A 1 175 ? 2.179 5.469 -4.123 1.00 98.19 175 LEU A C 1
ATOM 1437 O O . LEU A 1 175 ? 1.399 5.775 -3.222 1.00 98.19 175 LEU A O 1
ATOM 1441 N N . GLN A 1 176 ? 2.118 4.302 -4.751 1.00 96.88 176 GLN A N 1
ATOM 1442 C CA . GLN A 1 176 ? 1.171 3.247 -4.448 1.00 96.88 176 GLN A CA 1
ATOM 1443 C C . GLN A 1 176 ? 1.459 2.561 -3.100 1.00 96.88 176 GLN A C 1
ATOM 1445 O O . GLN A 1 176 ? 0.662 2.676 -2.167 1.00 96.88 176 GLN A O 1
ATOM 1450 N N . TYR A 1 177 ? 2.597 1.872 -2.949 1.00 96.25 177 TYR A N 1
ATOM 1451 C CA . TYR A 1 177 ? 2.870 1.077 -1.745 1.00 96.25 177 TYR A CA 1
ATOM 1452 C C . TYR A 1 177 ? 3.493 1.875 -0.586 1.00 96.25 177 TYR A C 1
ATOM 1454 O O . TYR A 1 177 ? 3.330 1.480 0.563 1.00 96.25 177 TYR A O 1
ATOM 1462 N N . ASN A 1 178 ? 4.199 2.986 -0.823 1.00 97.38 178 ASN A N 1
ATOM 1463 C CA . ASN A 1 178 ? 4.720 3.854 0.251 1.00 97.38 178 ASN A CA 1
ATOM 1464 C C . ASN A 1 178 ? 3.764 4.992 0.611 1.00 97.38 178 ASN A C 1
ATOM 1466 O O . ASN A 1 178 ? 3.783 5.476 1.741 1.00 97.38 178 ASN A O 1
ATOM 1470 N N . GLY A 1 179 ? 2.938 5.413 -0.342 1.00 97.50 179 GLY A N 1
ATOM 1471 C CA . GLY A 1 179 ? 1.904 6.413 -0.138 1.00 97.50 179 GLY A CA 1
ATOM 1472 C C . GLY A 1 179 ? 0.570 5.761 0.173 1.00 97.50 179 GLY A C 1
ATOM 1473 O O . GLY A 1 179 ? 0.281 5.444 1.325 1.00 97.50 179 GLY A O 1
ATOM 1474 N N . TRP A 1 180 ? -0.236 5.547 -0.864 1.00 97.75 180 TRP A N 1
ATOM 1475 C CA . TRP A 1 180 ? -1.624 5.115 -0.740 1.00 97.75 180 TRP A CA 1
ATOM 1476 C C . TRP A 1 180 ? -1.811 3.979 0.264 1.00 97.75 180 TRP A C 1
ATOM 1478 O O . TRP A 1 180 ? -2.461 4.166 1.297 1.00 97.75 180 TRP A O 1
ATOM 1488 N N . PHE A 1 181 ? -1.246 2.810 -0.011 1.00 98.06 181 PHE A N 1
ATOM 1489 C CA . PHE A 1 181 ? -1.538 1.617 0.774 1.00 98.06 181 PHE A CA 1
ATOM 1490 C C . PHE A 1 181 ? -0.992 1.707 2.188 1.00 98.06 181 PHE A C 1
ATOM 1492 O O . PHE A 1 181 ? -1.726 1.426 3.134 1.00 98.06 181 PHE A O 1
ATOM 1499 N N . LEU A 1 182 ? 0.258 2.142 2.353 1.00 98.31 182 LEU A N 1
ATOM 1500 C CA . LEU A 1 182 ? 0.877 2.221 3.670 1.00 98.31 182 LEU A CA 1
ATOM 1501 C C . LEU A 1 182 ? 0.131 3.194 4.586 1.00 98.31 182 LEU A C 1
ATOM 1503 O O . LEU A 1 182 ? -0.186 2.835 5.716 1.00 98.31 182 LEU A O 1
ATOM 1507 N N . PHE A 1 183 ? -0.212 4.390 4.105 1.00 98.62 183 PHE A N 1
ATOM 1508 C CA . PHE A 1 183 ? -0.964 5.355 4.908 1.00 98.62 183 PHE A CA 1
ATOM 1509 C C . PHE A 1 183 ? -2.343 4.822 5.305 1.00 98.62 183 PHE A C 1
ATOM 1511 O O . PHE A 1 183 ? -2.726 4.934 6.468 1.00 98.62 183 PHE A O 1
ATOM 1518 N N . VAL A 1 184 ? -3.075 4.190 4.381 1.00 98.69 184 VAL A N 1
ATOM 1519 C CA . VAL A 1 184 ? -4.382 3.593 4.699 1.00 98.69 184 VAL A CA 1
ATOM 1520 C C . VAL A 1 184 ? -4.239 2.439 5.694 1.00 98.69 184 VAL A C 1
ATOM 1522 O O . VAL A 1 184 ? -5.021 2.365 6.637 1.00 98.69 184 VAL A O 1
ATOM 1525 N N . VAL A 1 185 ? -3.235 1.575 5.537 1.00 98.38 185 VAL A N 1
ATOM 1526 C CA . VAL A 1 185 ? -2.965 0.447 6.442 1.00 98.38 185 VAL A CA 1
ATOM 1527 C C . VAL A 1 185 ? -2.601 0.924 7.845 1.00 98.38 185 VAL A C 1
ATOM 1529 O O . VAL A 1 185 ? -3.185 0.443 8.812 1.00 98.38 185 VAL A O 1
ATOM 1532 N N . ILE A 1 186 ? -1.717 1.917 7.986 1.00 98.25 186 ILE A N 1
ATOM 1533 C CA . ILE A 1 186 ? -1.412 2.491 9.304 1.00 98.25 186 ILE A CA 1
ATOM 1534 C C . ILE A 1 186 ? -2.638 3.196 9.898 1.00 98.25 186 ILE A C 1
ATOM 1536 O O . ILE A 1 186 ? -2.892 3.085 11.096 1.00 98.25 186 ILE A O 1
ATOM 1540 N N . GLY A 1 187 ? -3.440 3.876 9.079 1.00 98.31 187 GLY A N 1
ATOM 1541 C CA . GLY A 1 187 ? -4.695 4.464 9.537 1.00 98.31 187 GLY A CA 1
ATOM 1542 C C . GLY A 1 187 ? -5.688 3.415 10.044 1.00 98.31 187 GLY A C 1
ATOM 1543 O O . GLY A 1 187 ? -6.241 3.579 11.126 1.00 98.31 187 GLY A O 1
ATOM 1544 N N . LEU A 1 188 ? -5.856 2.297 9.333 1.00 98.38 188 LEU A N 1
ATOM 1545 C CA . LEU A 1 188 ? -6.671 1.159 9.775 1.00 98.38 188 LEU A CA 1
ATOM 1546 C C . LEU A 1 188 ? -6.102 0.480 11.028 1.00 98.38 188 LEU A C 1
ATOM 1548 O O . LEU A 1 188 ? -6.864 0.031 11.879 1.00 98.38 188 LEU A O 1
ATOM 1552 N N . LEU A 1 189 ? -4.779 0.435 11.181 1.00 97.38 189 LEU A N 1
ATOM 1553 C CA . LEU A 1 189 ? -4.146 -0.046 12.405 1.00 97.38 189 LEU A CA 1
ATOM 1554 C C . LEU A 1 189 ? -4.482 0.859 13.597 1.00 97.38 189 LEU A C 1
ATOM 1556 O O . LEU A 1 189 ? -4.889 0.372 14.650 1.00 97.38 189 LEU A O 1
ATOM 1560 N N . LEU A 1 190 ? -4.348 2.176 13.436 1.00 97.00 190 LEU A N 1
ATOM 1561 C CA . LEU A 1 190 ? -4.745 3.128 14.474 1.00 97.00 190 LEU A CA 1
ATOM 1562 C C . LEU A 1 190 ? -6.228 2.984 14.802 1.00 97.00 190 LEU A C 1
ATOM 1564 O O . LEU A 1 190 ? -6.587 2.956 15.971 1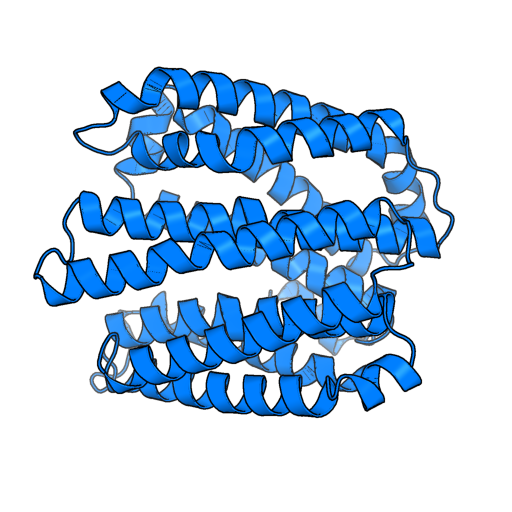.00 97.00 190 LEU A O 1
ATOM 1568 N N . GLN A 1 191 ? -7.066 2.800 13.786 1.00 96.88 191 GLN A N 1
ATOM 1569 C CA . GLN A 1 191 ? -8.493 2.561 13.955 1.00 96.88 191 GLN A CA 1
ATOM 1570 C C . GLN A 1 191 ? -8.778 1.301 14.783 1.00 96.88 191 GLN A C 1
ATOM 1572 O O . GLN A 1 191 ? -9.576 1.355 15.713 1.00 96.88 191 GLN A O 1
ATOM 1577 N N . TYR A 1 192 ? -8.089 0.193 14.500 1.00 95.31 192 TYR A N 1
ATOM 1578 C CA . TYR A 1 192 ? -8.192 -1.055 15.261 1.00 95.31 192 TYR A CA 1
ATOM 1579 C C . TYR A 1 192 ? -7.827 -0.869 16.745 1.00 95.31 192 TYR A C 1
ATOM 1581 O O . TYR A 1 192 ? -8.505 -1.402 17.628 1.00 95.31 192 TYR A O 1
ATOM 1589 N N . VAL A 1 193 ? -6.758 -0.112 17.013 1.00 94.62 193 VAL A N 1
ATOM 1590 C CA . VAL A 1 193 ? -6.267 0.197 18.365 1.00 94.62 193 VAL A CA 1
ATOM 1591 C C . VAL A 1 193 ? -7.238 1.130 19.102 1.00 94.62 193 VAL A C 1
ATOM 1593 O O . VAL A 1 193 ? -7.550 0.886 20.267 1.00 94.62 193 VAL A O 1
ATOM 1596 N N . GLU A 1 194 ? -7.757 2.152 18.415 1.00 93.31 194 GLU A N 1
ATOM 1597 C CA . GLU A 1 194 ? -8.746 3.112 18.923 1.00 93.31 194 GLU A CA 1
ATOM 1598 C C . GLU A 1 194 ? -10.077 2.426 19.277 1.00 93.31 194 GLU A C 1
ATOM 1600 O O . GLU A 1 194 ? -10.589 2.633 20.376 1.00 93.31 194 GLU A O 1
ATOM 1605 N N . GLU A 1 195 ? -10.607 1.555 18.405 1.00 92.25 195 GLU A N 1
ATOM 1606 C CA . GLU A 1 195 ? -11.837 0.778 18.656 1.00 92.25 195 GLU A CA 1
ATOM 1607 C C . GLU A 1 195 ? -11.748 -0.051 19.947 1.00 92.25 195 GLU A C 1
ATOM 1609 O O . GLU A 1 195 ? -12.734 -0.193 20.667 1.00 92.25 195 GLU A O 1
ATOM 1614 N N . ARG A 1 196 ? -10.563 -0.593 20.247 1.00 91.19 196 ARG A N 1
ATOM 1615 C CA . ARG A 1 196 ? -10.311 -1.461 21.411 1.00 91.19 196 ARG A CA 1
ATOM 1616 C C . ARG A 1 196 ? -9.815 -0.710 22.641 1.00 91.19 196 ARG A C 1
ATOM 1618 O O . ARG A 1 196 ? -9.452 -1.351 23.625 1.00 91.19 196 ARG A O 1
ATOM 1625 N N . GLN A 1 197 ? -9.767 0.624 22.590 1.00 91.69 197 GLN A N 1
ATOM 1626 C CA . GLN A 1 197 ? -9.257 1.468 23.677 1.00 91.69 197 GLN A CA 1
ATOM 1627 C C . GLN A 1 197 ? -7.835 1.075 24.126 1.00 91.69 197 GLN A C 1
ATOM 1629 O O . GLN A 1 197 ? -7.446 1.259 25.282 1.00 91.69 197 GLN A O 1
ATOM 1634 N N . ILE A 1 198 ? -7.033 0.521 23.209 1.00 93.44 198 ILE A N 1
ATOM 1635 C CA . ILE A 1 198 ? -5.645 0.159 23.489 1.00 93.44 198 ILE A CA 1
ATOM 1636 C C . ILE A 1 198 ? -4.823 1.451 23.494 1.00 93.44 198 ILE A C 1
ATOM 1638 O O . ILE A 1 198 ? -4.824 2.223 22.536 1.00 93.44 198 ILE A O 1
ATOM 1642 N N . LYS A 1 199 ? -4.092 1.700 24.582 1.00 92.00 199 LYS A N 1
ATOM 1643 C CA . LYS A 1 199 ? -3.278 2.913 24.714 1.00 92.00 199 LYS A CA 1
ATOM 1644 C C . LYS A 1 199 ? -2.071 2.865 23.769 1.00 92.00 199 LYS A C 1
ATOM 1646 O O . LYS A 1 199 ? -1.260 1.944 23.831 1.00 92.00 199 LYS A O 1
ATOM 1651 N N . TYR A 1 200 ? -1.911 3.910 22.961 1.00 94.31 200 TYR A N 1
ATOM 1652 C CA . TYR A 1 200 ? -0.717 4.182 22.156 1.00 94.31 200 TYR A CA 1
ATOM 1653 C C . TYR A 1 200 ? -0.212 5.603 22.434 1.00 94.31 200 TYR A C 1
ATOM 1655 O O . TYR A 1 200 ? -0.964 6.462 22.903 1.00 94.31 200 TYR A O 1
ATOM 1663 N N . LYS A 1 201 ? 1.069 5.883 22.165 1.00 95.62 201 LYS A N 1
ATOM 1664 C CA . LYS A 1 201 ? 1.607 7.237 22.386 1.00 95.62 201 LYS A CA 1
ATOM 1665 C C . LYS A 1 201 ? 1.252 8.133 21.200 1.00 95.62 201 LYS A C 1
ATOM 1667 O O . LYS A 1 201 ? 1.747 7.924 20.090 1.00 95.62 201 LYS A O 1
ATOM 1672 N N . THR A 1 202 ? 0.439 9.155 21.451 1.00 94.12 202 THR A N 1
ATOM 1673 C CA . THR A 1 202 ? -0.087 10.070 20.426 1.00 94.12 202 THR A CA 1
ATOM 1674 C C . THR A 1 202 ? 0.987 10.985 19.834 1.00 94.12 202 THR A C 1
ATOM 1676 O O . THR A 1 202 ? 1.034 11.179 18.625 1.00 94.12 202 THR A O 1
ATOM 1679 N N . THR A 1 203 ? 1.896 11.524 20.646 1.00 96.50 203 THR A N 1
ATOM 1680 C CA . THR A 1 203 ? 2.945 12.432 20.152 1.00 96.50 203 THR A CA 1
ATOM 1681 C C . THR A 1 203 ? 3.878 11.763 19.127 1.00 96.50 203 THR A C 1
ATOM 1683 O O . THR A 1 203 ? 4.010 12.300 18.028 1.00 96.50 203 THR A O 1
ATOM 1686 N N . PRO A 1 204 ? 4.464 10.572 19.384 1.00 97.81 204 PRO A N 1
ATOM 1687 C CA . PRO A 1 204 ? 5.289 9.895 18.384 1.00 97.81 204 PRO A CA 1
ATOM 1688 C C . PRO A 1 204 ? 4.546 9.554 17.085 1.00 97.81 204 PRO A C 1
ATOM 1690 O O . PRO A 1 204 ? 5.129 9.709 16.017 1.00 97.81 204 PRO A O 1
ATOM 1693 N N . ILE A 1 205 ? 3.264 9.162 17.129 1.00 97.56 205 ILE A N 1
ATOM 1694 C CA . ILE A 1 205 ? 2.536 8.865 15.881 1.00 97.56 205 ILE A CA 1
ATOM 1695 C C . ILE A 1 205 ? 2.283 10.118 15.038 1.00 97.56 205 ILE A C 1
ATOM 1697 O O . ILE A 1 205 ? 2.317 10.041 13.812 1.00 97.56 205 ILE A O 1
ATOM 1701 N N . LYS A 1 206 ? 2.089 11.287 15.666 1.00 97.44 206 LYS A N 1
ATOM 1702 C CA . LYS A 1 206 ? 1.978 12.561 14.939 1.00 97.44 206 LYS A CA 1
ATOM 1703 C C . LYS A 1 206 ? 3.283 12.900 14.223 1.00 97.44 206 LYS A C 1
ATOM 1705 O O . LYS A 1 206 ? 3.248 13.305 13.067 1.00 97.44 206 LYS A O 1
ATOM 1710 N N . TYR A 1 207 ? 4.427 12.690 14.876 1.00 98.31 207 TYR A N 1
ATOM 1711 C CA . TYR A 1 207 ? 5.725 12.867 14.222 1.00 98.31 207 TYR A CA 1
ATOM 1712 C C . TYR A 1 207 ? 5.928 11.868 13.084 1.00 98.31 207 TYR A C 1
ATOM 1714 O O . TYR A 1 207 ? 6.305 12.283 11.994 1.00 98.31 207 TYR A O 1
ATOM 1722 N N . PHE A 1 208 ? 5.596 10.587 13.284 1.00 98.44 208 PHE A N 1
ATOM 1723 C CA . PHE A 1 208 ? 5.617 9.594 12.205 1.00 98.44 208 PHE A CA 1
ATOM 1724 C C . PHE A 1 208 ? 4.774 10.046 11.004 1.00 98.44 208 PHE A C 1
ATOM 1726 O O . PHE A 1 208 ? 5.262 10.030 9.877 1.00 98.44 208 PHE A O 1
ATOM 1733 N N . TYR A 1 209 ? 3.543 10.510 11.249 1.00 98.56 209 TYR A N 1
ATOM 1734 C CA . TYR A 1 209 ? 2.655 11.033 10.211 1.00 98.56 209 TYR A CA 1
ATOM 1735 C C . TYR A 1 209 ? 3.303 12.169 9.415 1.00 98.56 209 TYR A C 1
ATOM 1737 O O . TYR A 1 209 ? 3.339 12.111 8.186 1.00 98.56 209 TYR A O 1
ATOM 1745 N N . ILE A 1 210 ? 3.809 13.197 10.105 1.00 98.44 210 ILE A N 1
ATOM 1746 C CA . ILE A 1 210 ? 4.396 14.383 9.470 1.00 98.44 210 ILE A CA 1
ATOM 1747 C C . ILE A 1 210 ? 5.621 13.982 8.648 1.00 98.44 210 ILE A C 1
ATOM 1749 O O . ILE A 1 210 ? 5.697 14.318 7.469 1.00 98.44 210 ILE A O 1
ATOM 1753 N N . LEU A 1 211 ? 6.540 13.219 9.245 1.00 98.44 211 LEU A N 1
ATOM 1754 C CA . LEU A 1 211 ? 7.777 12.794 8.593 1.00 98.44 211 LEU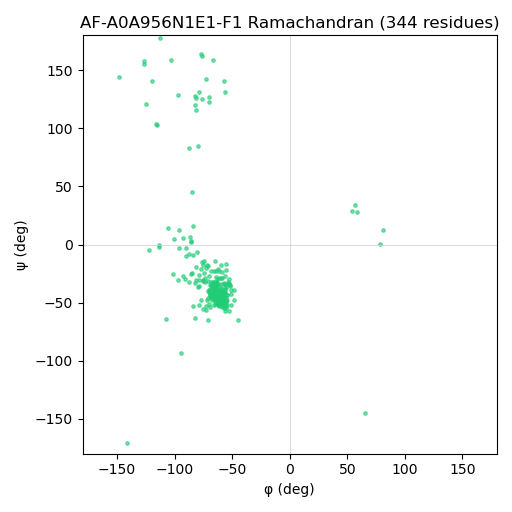 A CA 1
ATOM 1755 C C . LEU A 1 211 ? 7.491 11.961 7.340 1.00 98.44 211 LEU A C 1
ATOM 1757 O O . LEU A 1 211 ? 8.042 12.252 6.283 1.00 98.44 211 LEU A O 1
ATOM 1761 N N . MET A 1 212 ? 6.580 10.986 7.416 1.00 98.06 212 MET A N 1
ATOM 1762 C CA . MET A 1 212 ? 6.200 10.186 6.248 1.00 98.06 212 MET A CA 1
ATOM 1763 C C . MET A 1 212 ? 5.470 11.014 5.188 1.00 98.06 212 MET A C 1
ATOM 1765 O O . MET A 1 212 ? 5.693 10.800 4.000 1.00 98.06 212 MET A O 1
ATOM 1769 N N . SER A 1 213 ? 4.617 11.963 5.589 1.00 98.00 213 SER A N 1
ATOM 1770 C CA . SER A 1 213 ? 3.852 12.796 4.647 1.00 98.00 213 SER A CA 1
ATOM 1771 C C . SER A 1 213 ? 4.760 13.747 3.877 1.00 98.00 213 SER A C 1
ATOM 1773 O O . SER A 1 213 ? 4.603 13.900 2.671 1.00 98.00 213 SER A O 1
ATOM 1775 N N . VAL A 1 214 ? 5.739 14.348 4.556 1.00 96.81 214 VAL A N 1
ATOM 1776 C CA . VAL A 1 214 ? 6.756 15.195 3.919 1.00 96.81 214 VAL A CA 1
ATOM 1777 C C . VAL A 1 214 ? 7.692 14.352 3.053 1.00 96.81 214 VAL A C 1
ATOM 1779 O O . VAL A 1 214 ? 8.055 14.769 1.957 1.00 96.81 214 VAL A O 1
ATOM 1782 N N . ALA A 1 215 ? 8.050 13.147 3.503 1.00 97.25 215 ALA A N 1
ATOM 1783 C CA . ALA A 1 215 ? 8.963 12.274 2.778 1.00 97.25 215 ALA A CA 1
ATOM 1784 C C . ALA A 1 215 ? 8.343 11.605 1.546 1.00 97.25 215 ALA A C 1
ATOM 1786 O O . ALA A 1 215 ? 9.09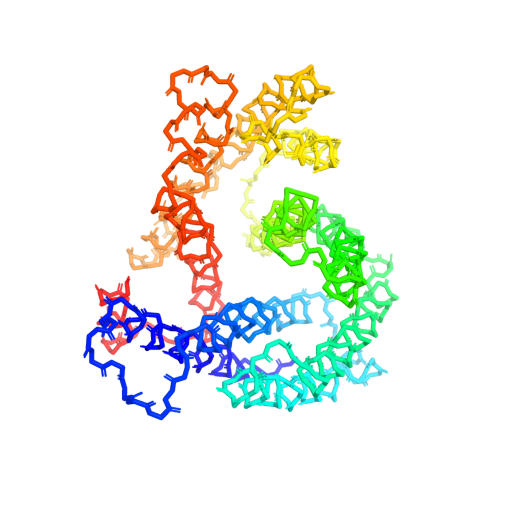5 11.225 0.656 1.00 97.25 215 ALA A O 1
ATOM 1787 N N . VAL A 1 216 ? 7.019 11.427 1.460 1.00 97.62 216 VAL A N 1
ATOM 1788 C CA . VAL A 1 216 ? 6.412 10.538 0.449 1.00 97.62 216 VAL A CA 1
ATOM 1789 C C . VAL A 1 216 ? 6.766 10.918 -0.991 1.00 97.62 216 VAL A C 1
ATOM 1791 O O . VAL A 1 216 ? 7.093 10.026 -1.769 1.00 97.62 216 VAL A O 1
ATOM 1794 N N . ILE A 1 217 ? 6.763 12.209 -1.343 1.00 97.50 217 ILE A N 1
ATOM 1795 C CA . ILE A 1 217 ? 7.105 12.660 -2.702 1.00 97.50 217 ILE A CA 1
ATOM 1796 C C . ILE A 1 217 ? 8.620 12.665 -2.925 1.00 97.50 217 ILE A C 1
ATOM 1798 O O . ILE A 1 217 ? 9.066 12.014 -3.871 1.00 97.50 217 ILE A O 1
ATOM 1802 N N . PRO A 1 218 ? 9.443 13.299 -2.062 1.00 97.25 218 PRO A N 1
ATOM 1803 C CA . PRO A 1 218 ? 10.890 13.272 -2.243 1.00 97.25 218 PRO A CA 1
ATOM 1804 C C . PRO A 1 218 ? 11.460 11.854 -2.243 1.00 97.25 218 PRO A C 1
ATOM 1806 O O . PRO A 1 218 ? 12.447 11.606 -2.923 1.00 97.25 218 PRO A O 1
ATOM 1809 N N . ALA A 1 219 ? 10.831 10.902 -1.548 1.00 97.38 219 ALA A N 1
ATOM 1810 C CA . ALA A 1 219 ? 11.275 9.514 -1.484 1.00 97.38 219 ALA A CA 1
ATOM 1811 C C . ALA A 1 219 ? 11.226 8.755 -2.812 1.00 97.38 219 ALA A C 1
ATOM 1813 O O . ALA A 1 219 ? 11.868 7.713 -2.916 1.00 97.38 219 ALA A O 1
ATOM 1814 N N . ILE A 1 220 ? 10.544 9.280 -3.835 1.00 97.50 220 ILE A N 1
ATOM 1815 C CA . ILE A 1 220 ? 10.644 8.747 -5.198 1.00 97.50 220 ILE A CA 1
ATOM 1816 C C . ILE A 1 220 ? 12.109 8.762 -5.671 1.00 97.50 220 ILE A C 1
ATOM 1818 O O . ILE A 1 220 ? 12.531 7.829 -6.347 1.00 97.50 220 ILE A O 1
ATOM 1822 N N . SER A 1 221 ? 12.905 9.755 -5.244 1.00 97.19 221 SER A N 1
ATOM 1823 C CA . SER A 1 221 ? 14.343 9.857 -5.549 1.00 97.19 221 SER A CA 1
ATOM 1824 C C . SER A 1 221 ? 15.129 8.585 -5.226 1.00 97.19 221 SER A C 1
ATOM 1826 O O . SER A 1 221 ? 16.015 8.219 -5.994 1.00 97.19 221 SER A O 1
ATOM 1828 N N . LEU A 1 222 ? 14.767 7.862 -4.156 1.00 95.94 222 LEU A N 1
ATOM 1829 C CA . LEU A 1 222 ? 15.404 6.593 -3.793 1.00 95.94 222 LEU A CA 1
ATOM 1830 C C . LEU A 1 222 ? 15.258 5.554 -4.907 1.00 95.94 222 LEU A C 1
ATOM 1832 O O . LEU A 1 222 ? 16.175 4.781 -5.145 1.00 95.94 222 LEU A O 1
ATOM 1836 N N . SER A 1 223 ? 14.143 5.573 -5.641 1.00 94.75 223 SER A N 1
ATOM 1837 C CA . SER A 1 223 ? 13.897 4.659 -6.761 1.00 94.75 223 SER A CA 1
ATOM 1838 C C . SER A 1 223 ? 14.674 5.024 -8.031 1.00 94.75 223 SER A C 1
ATOM 1840 O O . SER A 1 223 ? 14.763 4.210 -8.946 1.00 94.75 223 SER A O 1
ATOM 1842 N N . PHE A 1 224 ? 15.223 6.239 -8.107 1.00 95.50 224 PHE A N 1
ATOM 1843 C CA . PHE A 1 224 ? 15.964 6.743 -9.270 1.00 95.50 224 PHE A CA 1
ATOM 1844 C C . PHE A 1 224 ? 17.479 6.585 -9.127 1.00 95.50 224 PHE A C 1
ATOM 1846 O O . PHE A 1 224 ? 18.223 6.898 -10.054 1.00 95.50 224 PHE A O 1
ATOM 1853 N N . LEU A 1 225 ? 17.956 6.080 -7.986 1.00 94.38 225 LEU A N 1
ATOM 1854 C CA . LEU A 1 225 ? 19.386 5.970 -7.716 1.00 94.38 225 LEU A CA 1
ATOM 1855 C C . LEU A 1 225 ? 20.119 4.990 -8.643 1.00 94.38 225 LEU A C 1
ATOM 1857 O O . LEU A 1 225 ? 21.320 5.136 -8.830 1.00 94.38 225 LEU A O 1
ATOM 1861 N N . GLY A 1 226 ? 19.407 4.030 -9.237 1.00 91.56 226 GLY A N 1
ATOM 1862 C CA . GLY A 1 226 ? 19.954 3.094 -10.223 1.00 91.56 226 GLY A CA 1
ATOM 1863 C C . GLY A 1 226 ? 19.936 3.577 -11.676 1.00 91.56 226 GLY A C 1
ATOM 1864 O O . GLY A 1 226 ? 20.202 2.776 -12.563 1.00 91.56 226 GLY A O 1
ATOM 1865 N N . MET A 1 227 ? 19.556 4.830 -11.944 1.00 93.69 227 MET A N 1
ATOM 1866 C CA . MET A 1 227 ? 19.401 5.367 -13.306 1.00 93.69 227 MET A CA 1
ATOM 1867 C C . MET A 1 227 ? 20.578 6.264 -13.693 1.00 93.69 227 MET A C 1
ATOM 1869 O O . MET A 1 227 ? 21.241 6.835 -12.823 1.00 93.69 227 MET A O 1
ATOM 1873 N N . SER A 1 228 ? 20.804 6.460 -14.996 1.00 94.75 228 SER A N 1
ATOM 1874 C CA . SER A 1 228 ? 21.897 7.302 -15.516 1.00 94.75 228 SER A CA 1
ATOM 1875 C C . SER A 1 228 ? 21.872 8.748 -14.991 1.00 94.75 228 SER A C 1
ATOM 1877 O O . SER A 1 228 ? 22.910 9.395 -14.847 1.00 94.75 228 SER A O 1
ATOM 1879 N N . PHE A 1 229 ? 20.688 9.253 -14.640 1.00 94.19 229 PHE A N 1
ATOM 1880 C CA . PHE A 1 229 ? 20.467 10.602 -14.118 1.00 94.19 229 PHE A CA 1
ATOM 1881 C C . PHE A 1 229 ? 20.403 10.680 -12.578 1.00 94.19 229 PHE A C 1
ATOM 1883 O O . PHE A 1 229 ? 20.024 11.714 -12.022 1.00 94.19 229 PHE A O 1
ATOM 1890 N N . SER A 1 230 ? 20.791 9.619 -11.865 1.00 93.81 230 SER A N 1
ATOM 1891 C CA . SER A 1 230 ? 20.719 9.516 -10.397 1.00 93.81 230 SER A CA 1
ATOM 1892 C C . SER A 1 230 ? 21.382 10.674 -9.643 1.00 93.81 230 SER A C 1
ATOM 1894 O O . SER A 1 230 ? 20.906 11.060 -8.574 1.00 93.81 230 SER A O 1
ATOM 1896 N N . ARG A 1 231 ? 22.427 11.295 -10.213 1.00 93.62 231 ARG A N 1
ATOM 1897 C CA . ARG A 1 231 ? 23.153 12.432 -9.611 1.00 93.62 231 ARG A CA 1
ATOM 1898 C C . ARG A 1 231 ? 22.248 13.594 -9.188 1.00 93.62 231 ARG A C 1
ATOM 1900 O O . ARG A 1 231 ? 22.517 14.228 -8.173 1.00 93.62 231 ARG A O 1
ATOM 1907 N N . TYR A 1 232 ? 21.159 13.844 -9.920 1.00 95.25 232 TYR A N 1
ATOM 1908 C CA . TYR A 1 232 ? 20.210 14.922 -9.611 1.00 95.25 232 TYR A CA 1
ATOM 1909 C C . TYR A 1 232 ? 19.313 14.607 -8.406 1.00 95.25 232 TYR A C 1
ATOM 1911 O O . TYR A 1 232 ? 18.668 15.495 -7.856 1.00 95.25 232 TYR A O 1
ATOM 1919 N N . PHE A 1 233 ? 19.286 13.345 -7.981 1.00 95.75 233 PHE A N 1
ATOM 1920 C CA . PHE A 1 233 ? 18.394 12.822 -6.954 1.00 95.75 233 PHE A CA 1
ATOM 1921 C C . PHE A 1 233 ? 19.128 12.379 -5.680 1.00 95.75 233 PHE A C 1
ATOM 1923 O O . PHE A 1 233 ? 18.474 11.990 -4.716 1.00 95.75 233 PHE A O 1
ATOM 1930 N N . LEU A 1 234 ? 20.461 12.493 -5.621 1.00 94.62 234 LEU A N 1
ATOM 1931 C CA . LEU A 1 234 ? 21.255 12.063 -4.462 1.00 94.62 234 LEU A CA 1
ATOM 1932 C C . LEU A 1 234 ? 20.896 12.820 -3.177 1.00 94.62 234 LEU A C 1
ATOM 1934 O O . LEU A 1 234 ? 20.603 12.196 -2.162 1.00 94.62 234 LEU A O 1
ATOM 1938 N N . ILE A 1 235 ? 20.883 14.157 -3.216 1.00 95.50 235 ILE A N 1
ATOM 1939 C CA . ILE A 1 235 ? 20.578 14.994 -2.042 1.00 95.50 235 ILE A CA 1
ATOM 1940 C C . ILE A 1 235 ? 19.200 14.652 -1.444 1.00 95.50 235 ILE A C 1
ATOM 1942 O O . ILE A 1 235 ? 19.144 14.325 -0.253 1.00 95.50 235 ILE A O 1
ATOM 1946 N N . PRO A 1 236 ? 18.090 14.671 -2.216 1.00 96.56 236 PRO A N 1
ATOM 1947 C CA . PRO A 1 236 ? 16.794 14.292 -1.665 1.00 96.56 236 PRO A CA 1
ATOM 1948 C C . PRO A 1 236 ? 16.752 12.827 -1.212 1.00 96.56 236 PRO A C 1
ATOM 1950 O O . PRO A 1 236 ? 16.105 12.540 -0.206 1.00 96.56 236 PRO A O 1
ATOM 1953 N N . ALA A 1 237 ? 17.473 11.914 -1.871 1.00 96.81 237 ALA A N 1
ATOM 1954 C CA . ALA A 1 237 ? 17.522 10.511 -1.470 1.00 96.81 237 ALA A CA 1
ATOM 1955 C C . ALA A 1 237 ? 18.172 10.315 -0.090 1.00 96.81 237 ALA A C 1
ATOM 1957 O O . ALA A 1 237 ? 17.576 9.669 0.773 1.00 96.81 237 ALA A O 1
ATOM 1958 N N . TYR A 1 238 ? 19.341 10.917 0.163 1.00 96.38 238 TYR A N 1
ATOM 1959 C CA . TYR A 1 238 ? 19.996 10.856 1.477 1.00 96.38 238 TYR A CA 1
ATOM 1960 C C . TYR A 1 238 ? 19.122 11.459 2.578 1.00 96.38 238 TYR A C 1
ATOM 1962 O O . TYR A 1 238 ? 18.942 10.856 3.638 1.00 96.38 238 TYR A O 1
ATOM 1970 N N . PHE A 1 239 ? 18.536 12.628 2.313 1.00 96.31 239 PHE A N 1
ATOM 1971 C CA . PHE A 1 239 ? 17.658 13.307 3.263 1.00 96.31 239 PHE A CA 1
ATOM 1972 C C . PHE A 1 239 ? 16.455 12.438 3.648 1.00 96.31 239 PHE A C 1
ATOM 1974 O O . PHE A 1 239 ? 16.156 12.249 4.829 1.00 96.31 239 PHE A O 1
ATOM 1981 N N . VAL A 1 240 ? 15.791 11.846 2.655 1.00 97.12 240 VAL A N 1
ATOM 1982 C CA . VAL A 1 240 ? 14.651 10.959 2.884 1.00 97.12 240 VAL A CA 1
ATOM 1983 C C . VAL A 1 240 ? 15.058 9.692 3.623 1.00 97.12 240 VAL A C 1
ATOM 1985 O O . VAL A 1 240 ? 14.323 9.276 4.517 1.00 97.12 240 VAL A O 1
ATOM 1988 N N . ALA A 1 241 ? 16.186 9.069 3.269 1.00 97.06 241 ALA A N 1
ATOM 1989 C CA . ALA A 1 241 ? 16.639 7.839 3.913 1.00 97.06 241 ALA A CA 1
ATOM 1990 C C . ALA A 1 241 ? 16.777 8.022 5.433 1.00 97.06 241 ALA A C 1
ATOM 1992 O O . ALA A 1 241 ? 16.373 7.141 6.195 1.00 97.06 241 ALA A O 1
ATOM 1993 N N . ILE A 1 242 ? 17.262 9.189 5.872 1.00 97.19 242 ILE A N 1
ATOM 1994 C CA . ILE A 1 242 ? 17.345 9.565 7.289 1.00 97.19 242 ILE A CA 1
ATOM 1995 C C . ILE A 1 242 ? 15.947 9.812 7.867 1.00 97.19 242 ILE A C 1
ATOM 1997 O O . ILE A 1 242 ? 15.591 9.221 8.888 1.00 97.19 242 ILE A O 1
ATOM 2001 N N . ILE A 1 243 ? 15.126 10.642 7.211 1.00 97.56 243 ILE A N 1
ATOM 2002 C CA . ILE A 1 243 ? 13.771 10.966 7.689 1.00 97.56 243 ILE A CA 1
ATOM 2003 C C . ILE A 1 243 ? 12.923 9.711 7.891 1.00 97.56 243 ILE A C 1
ATOM 2005 O O . ILE A 1 243 ? 12.209 9.608 8.887 1.00 97.56 243 ILE A O 1
ATOM 2009 N N . GLN A 1 244 ? 13.003 8.749 6.975 1.00 96.62 244 GLN A N 1
ATOM 2010 C CA . GLN A 1 244 ? 12.244 7.505 7.042 1.00 96.62 244 GLN A CA 1
ATOM 2011 C C . GLN A 1 244 ? 12.673 6.618 8.218 1.00 96.62 244 GLN A C 1
ATOM 2013 O O . GLN A 1 244 ? 11.813 6.006 8.853 1.00 96.62 244 GLN A O 1
ATOM 2018 N N . LEU A 1 245 ? 13.962 6.601 8.578 1.00 97.88 245 LEU A N 1
ATOM 2019 C CA . LEU A 1 245 ? 14.445 5.895 9.771 1.00 97.88 245 LEU A CA 1
ATOM 2020 C C . LEU A 1 245 ? 14.008 6.590 11.067 1.00 97.88 245 LEU A C 1
ATOM 2022 O O . LEU A 1 245 ? 13.579 5.922 12.010 1.00 97.88 245 LEU A O 1
ATOM 2026 N N . VAL A 1 246 ? 14.032 7.927 11.107 1.00 98.31 246 VAL A N 1
ATOM 2027 C CA . VAL A 1 246 ? 13.494 8.692 12.247 1.00 98.31 246 VAL A CA 1
ATOM 2028 C C . VAL A 1 246 ? 11.989 8.450 12.389 1.00 98.31 246 VAL A C 1
ATOM 2030 O O . VAL A 1 246 ? 11.496 8.205 13.492 1.00 98.31 246 VAL A O 1
ATOM 2033 N N . ALA A 1 247 ? 11.254 8.438 11.274 1.00 98.31 247 ALA A N 1
ATOM 2034 C CA . ALA A 1 247 ? 9.838 8.105 11.256 1.00 98.31 247 ALA A CA 1
ATOM 2035 C C . ALA A 1 247 ? 9.607 6.688 11.807 1.00 98.31 247 ALA A C 1
ATOM 2037 O O . ALA A 1 247 ? 8.775 6.506 12.699 1.00 98.31 247 ALA A O 1
ATOM 2038 N N . LEU A 1 248 ? 10.377 5.695 11.352 1.00 98.25 248 LEU A N 1
ATOM 2039 C CA . LEU A 1 248 ? 10.292 4.325 11.854 1.00 98.25 248 LEU A CA 1
ATOM 2040 C C . LEU A 1 248 ? 10.498 4.261 13.375 1.00 98.25 248 LEU A C 1
ATOM 2042 O O . LEU A 1 248 ? 9.708 3.629 14.075 1.00 98.25 248 LEU A O 1
ATOM 2046 N N . PHE A 1 249 ? 11.493 4.969 13.910 1.00 98.25 249 PHE A N 1
ATOM 2047 C CA . PHE A 1 249 ? 11.697 5.060 15.356 1.00 98.25 249 PHE A CA 1
ATOM 2048 C C . PHE A 1 249 ? 10.476 5.657 16.078 1.00 98.25 249 PHE A C 1
ATOM 2050 O O . PHE A 1 249 ? 10.014 5.111 17.086 1.00 98.25 249 PHE A O 1
ATOM 2057 N N . CYS A 1 250 ? 9.896 6.741 15.550 1.00 98.38 250 CYS A N 1
ATOM 2058 C CA . CYS A 1 250 ? 8.667 7.332 16.085 1.00 98.38 250 CYS A CA 1
ATOM 2059 C C . CYS A 1 250 ? 7.483 6.350 16.068 1.00 98.38 250 CYS A C 1
ATOM 2061 O O . CYS A 1 250 ? 6.723 6.294 17.040 1.00 98.38 250 CYS A O 1
ATOM 2063 N N . PHE A 1 251 ? 7.346 5.550 15.006 1.00 98.00 251 PHE A N 1
ATOM 2064 C CA . PHE A 1 251 ? 6.332 4.503 14.898 1.00 98.00 251 PHE A CA 1
ATOM 2065 C C . PHE A 1 251 ? 6.508 3.437 15.988 1.00 98.00 251 PHE A C 1
ATOM 2067 O O . PHE A 1 251 ? 5.585 3.202 16.771 1.00 98.00 251 PHE A O 1
ATOM 2074 N N . LEU A 1 252 ? 7.707 2.859 16.124 1.00 97.00 252 LEU A N 1
ATOM 2075 C CA . LEU A 1 252 ? 7.992 1.836 17.139 1.00 97.00 252 LEU A CA 1
ATOM 2076 C C . LEU A 1 252 ? 7.754 2.366 18.561 1.00 97.00 252 LEU A C 1
ATOM 2078 O O . LEU A 1 252 ? 7.117 1.704 19.382 1.00 97.00 252 LEU A O 1
ATOM 2082 N N . LYS A 1 253 ? 8.171 3.608 18.835 1.00 97.00 253 LYS A N 1
ATOM 2083 C CA . LYS A 1 253 ? 7.924 4.278 20.121 1.00 97.00 253 LYS A CA 1
ATOM 2084 C C . LYS A 1 253 ? 6.435 4.499 20.394 1.00 97.00 253 LYS A C 1
ATOM 2086 O O . LYS A 1 253 ? 6.031 4.454 21.557 1.00 97.00 253 LYS A O 1
ATOM 2091 N N . SER A 1 254 ? 5.624 4.763 19.366 1.00 96.62 254 SER A N 1
ATOM 2092 C CA . SER A 1 254 ? 4.174 4.934 19.519 1.00 96.62 254 SER A CA 1
ATOM 2093 C C . SER A 1 254 ? 3.483 3.638 19.932 1.00 96.62 254 SER A C 1
ATOM 2095 O O . SER A 1 254 ? 2.663 3.640 20.856 1.00 96.62 254 SER A O 1
ATOM 2097 N N . PHE A 1 255 ? 3.859 2.538 19.276 1.00 94.88 255 PHE A N 1
ATOM 2098 C CA . PHE A 1 255 ? 3.198 1.245 19.409 1.00 94.88 255 PHE A CA 1
ATOM 2099 C C . PHE A 1 255 ? 3.771 0.352 20.511 1.00 94.88 255 PHE A C 1
ATOM 2101 O O . PHE A 1 255 ? 3.187 -0.692 20.771 1.00 94.88 255 PHE A O 1
ATOM 2108 N N . SER A 1 256 ? 4.832 0.748 21.219 1.00 90.81 256 SER A N 1
ATOM 2109 C CA . SER A 1 256 ? 5.475 -0.100 22.238 1.00 90.81 256 SER A CA 1
ATOM 2110 C C . SER A 1 256 ? 4.502 -0.679 23.285 1.00 90.81 256 SER A C 1
ATOM 2112 O O . SER A 1 256 ? 4.679 -1.804 23.738 1.00 90.81 256 SER A O 1
ATOM 2114 N N . GLY A 1 257 ? 3.456 0.068 23.666 1.00 85.88 257 GLY A N 1
ATOM 2115 C CA . GLY A 1 257 ? 2.405 -0.410 24.581 1.00 85.88 257 GLY A CA 1
ATOM 2116 C C . GLY A 1 257 ? 1.355 -1.318 23.925 1.00 85.88 257 GLY A C 1
ATOM 2117 O O . GLY A 1 257 ? 0.778 -2.174 24.589 1.00 85.88 257 GLY A O 1
ATOM 2118 N N . VAL A 1 258 ? 1.150 -1.174 22.615 1.00 91.75 258 VAL A N 1
ATOM 2119 C CA . VAL A 1 258 ? 0.188 -1.950 21.818 1.00 91.75 258 VAL A CA 1
ATOM 2120 C C . VAL A 1 258 ? 0.651 -3.397 21.653 1.00 91.75 258 VAL A C 1
ATOM 2122 O O . VAL A 1 258 ? -0.179 -4.301 21.603 1.00 91.75 258 VAL A O 1
ATOM 2125 N N . TRP A 1 259 ? 1.967 -3.634 21.614 1.00 89.56 259 TRP A N 1
ATOM 2126 C CA . TRP A 1 259 ? 2.543 -4.961 21.368 1.00 89.56 259 TRP A CA 1
ATOM 2127 C C . TRP A 1 259 ? 2.058 -5.973 22.406 1.00 89.56 259 TRP A C 1
ATOM 2129 O O . TRP A 1 259 ? 1.547 -7.030 22.046 1.00 89.56 259 TRP A O 1
ATOM 2139 N N . LYS A 1 260 ? 2.102 -5.596 23.692 1.00 87.69 260 LYS A N 1
ATOM 2140 C CA . LYS A 1 260 ? 1.604 -6.432 24.792 1.00 87.69 260 LYS A CA 1
ATOM 2141 C C . LYS A 1 260 ? 0.108 -6.721 24.652 1.00 87.69 260 LYS A C 1
ATOM 2143 O O . LYS A 1 260 ? -0.311 -7.858 24.842 1.00 87.69 260 LYS A O 1
ATOM 2148 N N . SER A 1 261 ? -0.699 -5.717 24.306 1.00 89.81 261 SER A N 1
ATOM 2149 C CA . SER A 1 261 ? -2.145 -5.897 24.127 1.00 89.81 261 SER A CA 1
ATOM 2150 C C . SER A 1 261 ? -2.470 -6.855 22.984 1.00 89.81 261 SER A C 1
ATOM 2152 O O . SER A 1 261 ? -3.350 -7.694 23.140 1.00 89.81 261 SER A O 1
ATOM 2154 N N . ILE A 1 262 ? -1.741 -6.785 21.867 1.00 88.19 262 ILE A N 1
ATOM 2155 C CA . ILE A 1 262 ? -1.943 -7.704 20.742 1.00 88.19 262 ILE A CA 1
ATOM 2156 C C . ILE A 1 262 ? -1.591 -9.139 21.134 1.00 88.19 262 ILE A C 1
ATOM 2158 O O . ILE A 1 262 ? -2.364 -10.040 20.813 1.00 88.19 262 ILE A O 1
ATOM 2162 N N . THR A 1 263 ? -0.494 -9.341 21.870 1.00 84.25 263 THR A N 1
ATOM 2163 C CA . THR A 1 263 ? -0.091 -10.659 22.385 1.00 84.25 263 THR A CA 1
ATOM 2164 C C . THR A 1 263 ? -1.114 -11.245 23.361 1.00 84.25 263 THR A C 1
ATOM 2166 O O . THR A 1 263 ? -1.378 -12.439 23.328 1.00 84.25 263 THR A O 1
ATOM 2169 N N . VAL A 1 264 ? -1.719 -10.429 24.226 1.00 85.94 264 VAL A N 1
ATOM 2170 C CA . VAL A 1 264 ? -2.671 -10.923 25.239 1.00 85.94 264 VAL A CA 1
ATOM 2171 C C . VAL A 1 264 ? -4.063 -11.182 24.654 1.00 85.94 264 VAL A C 1
ATOM 2173 O O . VAL A 1 264 ? -4.734 -12.122 25.061 1.00 85.94 264 VAL A O 1
ATOM 2176 N N . GLN A 1 265 ? -4.521 -10.355 23.713 1.00 87.38 265 GLN A N 1
ATOM 2177 C CA . GLN A 1 265 ? -5.916 -10.375 23.250 1.00 87.38 265 GLN A CA 1
ATOM 2178 C C . GLN A 1 265 ? -6.177 -11.317 22.069 1.00 87.38 265 GLN A C 1
ATOM 2180 O O . GLN A 1 265 ? -7.330 -11.510 21.692 1.00 87.38 265 GLN A O 1
ATOM 2185 N N . ASN A 1 266 ? -5.135 -11.871 21.448 1.00 89.38 266 ASN A N 1
ATOM 2186 C CA . ASN A 1 266 ? -5.264 -12.639 20.212 1.00 89.38 266 ASN A CA 1
ATOM 2187 C C . ASN A 1 266 ? -4.625 -14.020 20.328 1.00 89.38 266 ASN A C 1
ATOM 2189 O O . ASN A 1 266 ? -3.684 -14.220 21.088 1.00 89.38 266 ASN A O 1
ATOM 2193 N N . SER A 1 267 ? -5.090 -14.970 19.517 1.00 91.62 267 SER A N 1
ATOM 2194 C CA . SER A 1 267 ? -4.444 -16.283 19.401 1.00 91.62 267 SER A CA 1
ATOM 2195 C C . SER A 1 267 ? -3.050 -16.183 18.766 1.00 91.62 267 SER A C 1
ATOM 2197 O O . SER A 1 267 ? -2.776 -15.253 18.005 1.00 91.62 267 SER A O 1
ATOM 2199 N N . GLN A 1 268 ? -2.198 -17.186 18.996 1.00 92.31 268 GLN A N 1
ATOM 2200 C CA . GLN A 1 268 ? -0.840 -17.251 18.437 1.00 92.31 268 GLN A CA 1
ATOM 2201 C C . GLN A 1 268 ? -0.799 -17.105 16.901 1.00 92.31 268 GLN A C 1
ATOM 2203 O O . GLN A 1 268 ? 0.107 -16.471 16.370 1.00 92.31 268 GLN A O 1
ATOM 2208 N N . TRP A 1 269 ? -1.813 -17.613 16.191 1.00 92.56 269 TRP A N 1
ATOM 2209 C CA . TRP A 1 269 ? -1.945 -17.491 14.730 1.00 92.56 269 TRP A CA 1
ATOM 2210 C C . TRP A 1 269 ? -2.214 -16.063 14.255 1.00 92.56 269 TRP A C 1
ATOM 2212 O O . TRP A 1 269 ? -1.759 -15.646 13.199 1.00 92.56 269 TRP A O 1
ATOM 2222 N N . ILE A 1 270 ? -2.972 -15.293 15.030 1.00 93.44 270 ILE A N 1
ATOM 2223 C CA . ILE A 1 270 ? -3.246 -13.890 14.706 1.00 93.44 270 ILE A CA 1
ATOM 2224 C C . ILE A 1 270 ? -2.032 -13.032 15.090 1.00 93.44 270 ILE A C 1
ATOM 2226 O O . ILE A 1 270 ? -1.684 -12.086 14.386 1.00 93.44 270 ILE A O 1
ATOM 2230 N N . GLN A 1 271 ? -1.351 -13.383 16.184 1.00 93.44 271 GLN A N 1
ATOM 2231 C CA . GLN A 1 271 ? -0.113 -12.725 16.598 1.00 93.44 271 GLN A CA 1
ATOM 2232 C C . GLN A 1 271 ? 1.021 -12.916 15.584 1.00 93.44 271 GLN A C 1
ATOM 2234 O O . GLN A 1 271 ? 1.784 -11.979 15.362 1.00 93.44 271 GLN A O 1
ATOM 2239 N N . SER A 1 272 ? 1.147 -14.088 14.951 1.00 94.81 272 SER A N 1
ATOM 2240 C CA . SER A 1 272 ? 2.189 -14.308 13.940 1.00 94.81 272 SER A CA 1
ATOM 2241 C C . SER A 1 272 ? 2.023 -13.363 12.748 1.00 94.81 272 SER A C 1
ATOM 2243 O O . SER A 1 272 ? 2.994 -12.729 12.347 1.00 94.81 272 SER A O 1
ATOM 2245 N N . LEU A 1 273 ? 0.795 -13.167 12.255 1.00 96.44 273 LEU A N 1
ATOM 2246 C CA . LEU A 1 273 ? 0.489 -12.196 11.195 1.00 96.44 273 LEU A CA 1
ATOM 2247 C C . LEU A 1 273 ? 0.896 -10.770 11.578 1.00 96.44 273 LEU A C 1
ATOM 2249 O O . LEU A 1 273 ? 1.471 -10.045 10.766 1.00 96.44 273 LEU A O 1
ATOM 2253 N N . TRP A 1 274 ? 0.632 -10.380 12.828 1.00 95.06 274 TRP A N 1
ATOM 2254 C CA . TRP A 1 274 ? 1.066 -9.093 13.365 1.00 95.06 274 TRP A CA 1
ATOM 2255 C C . TRP A 1 274 ? 2.592 -8.949 13.356 1.00 95.06 274 TRP A C 1
ATOM 2257 O O . TRP A 1 274 ? 3.116 -7.939 12.884 1.00 95.06 274 TRP A O 1
ATOM 2267 N N . TRP A 1 275 ? 3.317 -9.956 13.845 1.00 95.19 275 TRP A N 1
ATOM 2268 C CA . TRP A 1 275 ? 4.777 -9.912 13.890 1.00 95.19 275 TRP A CA 1
ATOM 2269 C C . TRP A 1 275 ? 5.410 -9.944 12.502 1.00 95.19 275 TRP A C 1
ATOM 2271 O O . TRP A 1 275 ? 6.355 -9.195 12.270 1.00 95.19 275 TRP A O 1
ATOM 2281 N N . ILE A 1 276 ? 4.857 -10.719 11.565 1.00 97.06 276 ILE A N 1
ATOM 2282 C CA . ILE A 1 276 ? 5.281 -10.718 10.159 1.00 97.06 276 ILE A CA 1
ATOM 2283 C C . ILE A 1 276 ? 5.096 -9.323 9.557 1.00 97.06 276 ILE A C 1
ATOM 2285 O O . ILE A 1 276 ? 6.029 -8.801 8.947 1.00 97.06 276 ILE A O 1
ATOM 2289 N N . PHE A 1 277 ? 3.938 -8.690 9.775 1.00 97.38 277 PHE A N 1
ATOM 2290 C CA . PHE A 1 277 ? 3.670 -7.327 9.314 1.00 97.38 277 PHE A CA 1
ATOM 2291 C C . PHE A 1 277 ? 4.695 -6.323 9.862 1.00 97.38 277 PHE A C 1
ATOM 2293 O O . PHE A 1 277 ? 5.295 -5.570 9.092 1.00 97.38 277 PHE A O 1
ATOM 2300 N N . ILE A 1 278 ? 4.931 -6.321 11.180 1.00 96.69 278 ILE A N 1
ATOM 2301 C CA . ILE A 1 278 ? 5.861 -5.381 11.822 1.00 96.69 278 ILE A CA 1
ATOM 2302 C C . ILE A 1 278 ? 7.306 -5.635 11.383 1.00 96.69 278 ILE A C 1
ATOM 2304 O O . ILE A 1 278 ? 7.999 -4.687 11.014 1.00 96.69 278 ILE A O 1
ATOM 2308 N N . ALA A 1 279 ? 7.755 -6.892 11.378 1.00 97.75 279 ALA A N 1
ATOM 2309 C CA . ALA A 1 279 ? 9.104 -7.256 10.957 1.00 97.75 279 ALA A CA 1
ATOM 2310 C C . ALA A 1 279 ? 9.346 -6.887 9.489 1.00 97.75 279 ALA A C 1
ATOM 2312 O O . ALA A 1 279 ? 10.355 -6.260 9.174 1.00 97.75 279 ALA A O 1
ATOM 2313 N N . SER A 1 280 ? 8.389 -7.182 8.605 1.00 98.31 280 SER A N 1
ATOM 2314 C CA . SER A 1 280 ? 8.475 -6.832 7.184 1.00 98.31 280 SER A CA 1
ATOM 2315 C C . SER A 1 280 ? 8.473 -5.324 6.964 1.00 98.31 280 SER A C 1
ATOM 2317 O O . SER A 1 280 ? 9.214 -4.831 6.117 1.00 98.31 280 SER A O 1
ATOM 2319 N N . PHE A 1 281 ? 7.681 -4.571 7.735 1.00 98.12 281 PHE A N 1
ATOM 2320 C CA . PHE A 1 281 ? 7.666 -3.113 7.655 1.00 98.12 281 PHE A CA 1
ATOM 2321 C C . PHE A 1 281 ? 9.004 -2.504 8.092 1.00 98.12 281 PHE A C 1
ATOM 2323 O O . PHE A 1 281 ? 9.557 -1.682 7.363 1.00 98.12 281 PHE A O 1
ATOM 2330 N N . ILE A 1 282 ? 9.564 -2.947 9.223 1.00 98.25 282 ILE A N 1
ATOM 2331 C CA . ILE A 1 282 ? 10.896 -2.527 9.687 1.00 98.25 282 ILE A CA 1
ATOM 2332 C C . ILE A 1 282 ? 11.951 -2.874 8.635 1.00 98.25 282 ILE A C 1
ATOM 2334 O O . ILE A 1 282 ? 12.714 -2.005 8.212 1.00 98.25 282 ILE A O 1
ATOM 2338 N N . PHE A 1 283 ? 11.968 -4.128 8.181 1.00 98.00 283 PHE A N 1
ATOM 2339 C CA . PHE A 1 283 ? 12.959 -4.618 7.233 1.00 98.00 283 PHE A CA 1
ATOM 2340 C C . PHE A 1 283 ? 12.898 -3.858 5.908 1.00 98.00 283 PHE A C 1
ATOM 2342 O O . PHE A 1 283 ? 13.924 -3.391 5.421 1.00 98.00 283 PHE A O 1
ATOM 2349 N N . LYS A 1 284 ? 11.695 -3.625 5.372 1.00 97.00 284 LYS A N 1
ATOM 2350 C CA . LYS A 1 284 ? 11.486 -2.795 4.182 1.00 97.00 284 LYS A CA 1
ATOM 2351 C C . LYS A 1 284 ? 12.080 -1.399 4.355 1.00 97.00 284 LYS A C 1
ATOM 2353 O O . LYS A 1 284 ? 12.761 -0.928 3.448 1.00 97.00 284 LYS A O 1
ATOM 2358 N N . MET A 1 285 ? 11.788 -0.724 5.468 1.00 97.06 285 MET A N 1
ATOM 2359 C CA . MET A 1 285 ? 12.251 0.647 5.705 1.00 97.06 285 MET A CA 1
ATOM 2360 C C . MET A 1 285 ? 13.781 0.702 5.785 1.00 97.06 285 MET A C 1
ATOM 2362 O O . MET A 1 285 ? 14.389 1.584 5.186 1.00 97.06 285 MET A O 1
ATOM 2366 N N . ILE A 1 286 ? 14.405 -0.286 6.434 1.00 96.88 286 ILE A N 1
ATOM 2367 C CA . ILE A 1 286 ? 15.866 -0.426 6.470 1.00 96.88 286 ILE A CA 1
ATOM 2368 C C . ILE A 1 286 ? 16.423 -0.643 5.059 1.00 96.88 286 ILE A C 1
ATOM 2370 O O . ILE A 1 286 ? 17.295 0.110 4.638 1.00 96.88 286 ILE A O 1
ATOM 2374 N N . LEU A 1 287 ? 15.904 -1.619 4.303 1.00 95.06 287 LEU A N 1
ATOM 2375 C CA . LEU A 1 287 ? 16.363 -1.900 2.937 1.00 95.06 287 LEU A CA 1
ATOM 2376 C C . LEU A 1 287 ? 16.247 -0.675 2.024 1.00 95.06 287 LEU A C 1
ATOM 2378 O O . LEU A 1 287 ? 17.157 -0.387 1.249 1.00 95.06 287 LEU A O 1
ATOM 2382 N N . GLN A 1 288 ? 15.141 0.062 2.132 1.00 94.19 288 GLN A N 1
ATOM 2383 C CA . GLN A 1 288 ? 14.924 1.262 1.336 1.00 94.19 288 GLN A CA 1
ATOM 2384 C C . GLN A 1 288 ? 15.945 2.352 1.684 1.00 94.19 288 GLN A C 1
ATOM 2386 O O . GLN A 1 288 ? 16.496 2.972 0.777 1.00 94.19 288 GLN A O 1
ATOM 2391 N N . SER A 1 289 ? 16.257 2.551 2.967 1.00 94.88 289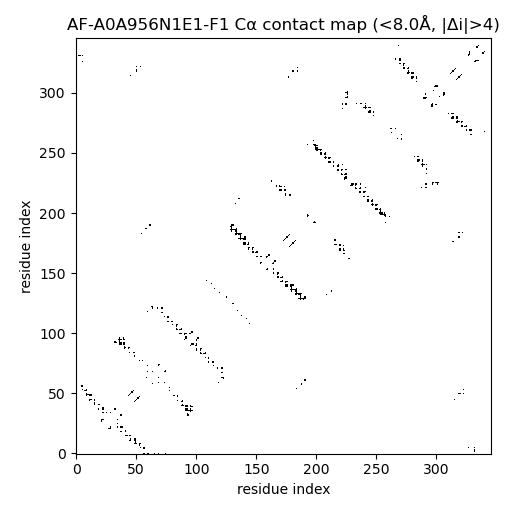 SER A N 1
ATOM 2392 C CA . SER A 1 289 ? 17.288 3.503 3.392 1.00 94.88 289 SER A CA 1
ATOM 2393 C C . SER A 1 289 ? 18.701 3.055 3.018 1.00 94.88 289 SER A C 1
ATOM 2395 O O . SER A 1 289 ? 19.511 3.898 2.656 1.00 94.88 289 SER A O 1
ATOM 2397 N N . LEU A 1 290 ? 19.006 1.753 3.036 1.00 94.75 290 LEU A N 1
ATOM 2398 C CA . LEU A 1 290 ? 20.319 1.235 2.631 1.00 94.75 290 LEU A CA 1
ATOM 2399 C C . LEU A 1 290 ? 20.626 1.481 1.147 1.00 94.75 290 LEU A C 1
ATOM 2401 O O . LEU A 1 290 ? 21.796 1.559 0.788 1.00 94.75 290 LEU A O 1
ATOM 2405 N N . SER A 1 291 ? 19.612 1.666 0.293 1.00 93.56 291 SER A N 1
ATOM 2406 C CA . SER A 1 291 ? 19.790 1.888 -1.154 1.00 93.56 291 SER A CA 1
ATOM 2407 C C . SER A 1 291 ? 20.616 3.131 -1.527 1.00 93.56 291 SER A C 1
ATOM 2409 O O . SER A 1 291 ? 21.125 3.209 -2.648 1.00 93.56 291 SER A O 1
ATOM 2411 N N . VAL A 1 292 ? 20.788 4.082 -0.598 1.00 94.31 292 VAL A N 1
ATOM 2412 C CA . VAL A 1 292 ? 21.649 5.266 -0.785 1.00 94.31 292 VAL A CA 1
ATOM 2413 C C . VAL A 1 292 ? 23.137 4.952 -0.642 1.00 94.31 292 VAL A C 1
ATOM 2415 O O . VAL A 1 292 ? 23.972 5.709 -1.123 1.00 94.31 292 VAL A O 1
ATOM 2418 N N . ILE A 1 293 ? 23.487 3.848 0.022 1.00 93.06 293 ILE A N 1
ATOM 2419 C CA . ILE A 1 293 ? 24.875 3.447 0.245 1.00 93.06 293 ILE A CA 1
ATOM 2420 C C . ILE A 1 293 ? 25.376 2.744 -1.027 1.00 93.06 293 ILE A C 1
ATOM 2422 O O . ILE A 1 293 ? 24.761 1.753 -1.429 1.00 93.06 293 ILE A O 1
ATOM 2426 N N . PRO A 1 294 ? 26.503 3.169 -1.636 1.00 88.44 294 PRO A N 1
ATOM 2427 C CA . PRO A 1 294 ? 26.975 2.633 -2.920 1.00 88.44 294 PRO A CA 1
ATOM 2428 C C . PRO A 1 294 ? 27.071 1.101 -2.985 1.00 88.44 294 PRO A C 1
ATOM 2430 O O . PRO A 1 294 ? 26.675 0.502 -3.984 1.00 88.44 294 PRO A O 1
ATOM 2433 N N . LEU A 1 295 ? 27.517 0.462 -1.896 1.00 88.62 295 LEU A N 1
ATOM 2434 C CA . LEU A 1 295 ? 27.602 -0.999 -1.779 1.00 88.62 295 LEU A CA 1
ATOM 2435 C C . LEU A 1 295 ? 26.248 -1.688 -2.014 1.00 88.62 295 LEU A C 1
ATOM 2437 O O . LEU A 1 295 ? 26.159 -2.666 -2.752 1.00 88.62 295 LEU A O 1
ATOM 2441 N N . PHE A 1 296 ? 25.186 -1.176 -1.392 1.00 89.75 296 PHE A N 1
ATOM 2442 C CA . PHE A 1 296 ? 23.843 -1.743 -1.503 1.00 89.75 296 PHE A CA 1
ATOM 2443 C C . PHE A 1 296 ? 23.100 -1.236 -2.736 1.00 89.75 296 PHE A C 1
ATOM 2445 O O . PHE A 1 296 ? 22.227 -1.935 -3.240 1.00 89.75 296 PHE A O 1
ATOM 2452 N N . ASN A 1 297 ? 23.458 -0.061 -3.252 1.00 88.81 297 ASN A N 1
ATOM 2453 C CA . ASN A 1 297 ? 22.889 0.494 -4.472 1.00 88.81 297 ASN A CA 1
ATOM 2454 C C . ASN A 1 297 ? 23.109 -0.437 -5.675 1.00 88.81 297 ASN A C 1
ATOM 2456 O O . ASN A 1 297 ? 22.148 -0.829 -6.337 1.00 88.81 297 ASN A O 1
ATOM 2460 N N . ALA A 1 298 ? 24.357 -0.869 -5.890 1.00 84.38 298 ALA A N 1
ATOM 2461 C CA . ALA A 1 298 ? 24.696 -1.788 -6.974 1.00 84.38 298 ALA A CA 1
ATOM 2462 C C . ALA A 1 298 ? 23.913 -3.109 -6.866 1.00 84.38 298 ALA A C 1
ATOM 2464 O O . ALA A 1 298 ? 23.412 -3.618 -7.866 1.00 84.38 298 ALA A O 1
ATOM 2465 N N . LEU A 1 299 ? 23.741 -3.635 -5.648 1.00 87.50 299 LEU A N 1
ATOM 2466 C CA . LEU A 1 299 ? 22.937 -4.836 -5.403 1.00 87.50 299 LEU A CA 1
ATOM 2467 C C . LEU A 1 299 ? 21.447 -4.597 -5.680 1.00 87.50 299 LEU A C 1
ATOM 2469 O O . LEU A 1 299 ? 20.798 -5.424 -6.317 1.00 87.50 299 LEU A O 1
ATOM 2473 N N . ALA A 1 300 ? 20.906 -3.471 -5.217 1.00 86.50 300 ALA A N 1
ATOM 2474 C CA . ALA A 1 300 ? 19.486 -3.158 -5.309 1.00 86.50 300 ALA A CA 1
ATOM 2475 C C . ALA A 1 300 ? 19.023 -2.944 -6.753 1.00 86.50 300 ALA A C 1
ATOM 2477 O O . ALA A 1 300 ? 17.942 -3.409 -7.109 1.00 86.50 300 ALA A O 1
ATOM 2478 N N . PHE A 1 301 ? 19.821 -2.266 -7.584 1.00 87.75 301 PHE A N 1
ATOM 2479 C CA . PHE A 1 301 ? 19.385 -1.847 -8.919 1.00 87.75 301 PHE A CA 1
ATOM 2480 C C . PHE A 1 301 ? 19.898 -2.728 -10.060 1.00 87.75 301 PHE A C 1
ATOM 2482 O O . PHE A 1 301 ? 19.205 -2.853 -11.069 1.00 87.75 301 PHE A O 1
ATOM 2489 N N . ASN A 1 302 ? 21.032 -3.419 -9.895 1.00 86.81 302 ASN A N 1
ATOM 2490 C CA . ASN A 1 302 ? 21.555 -4.301 -10.948 1.00 86.81 302 ASN A CA 1
ATOM 2491 C C . ASN A 1 302 ? 20.983 -5.724 -10.871 1.00 86.81 302 ASN A C 1
ATOM 2493 O O . ASN A 1 302 ? 21.187 -6.523 -11.785 1.00 86.81 302 ASN A O 1
ATOM 2497 N N . ASN A 1 303 ? 20.241 -6.057 -9.809 1.00 87.38 303 ASN A N 1
ATOM 2498 C CA . ASN A 1 303 ? 19.641 -7.373 -9.633 1.00 87.38 303 ASN A CA 1
ATOM 2499 C C . ASN A 1 303 ? 18.106 -7.309 -9.642 1.00 87.38 303 ASN A C 1
ATOM 2501 O O . ASN A 1 303 ? 17.456 -7.007 -8.639 1.00 87.38 303 ASN A O 1
ATOM 2505 N N . LYS A 1 304 ? 17.511 -7.704 -10.774 1.00 85.56 304 LYS A N 1
ATOM 2506 C CA . LYS A 1 304 ? 16.049 -7.775 -10.944 1.00 85.56 304 LYS A CA 1
ATOM 2507 C C . LYS A 1 304 ? 15.365 -8.639 -9.879 1.00 85.56 304 LYS A C 1
ATOM 2509 O O . LYS A 1 304 ? 14.253 -8.318 -9.469 1.00 85.56 304 LYS A O 1
ATOM 2514 N N . LEU A 1 305 ? 16.005 -9.715 -9.409 1.00 89.50 305 LEU A N 1
ATOM 2515 C CA . LEU A 1 305 ? 15.425 -10.588 -8.384 1.00 89.50 305 LEU A CA 1
ATOM 2516 C C . LEU A 1 305 ? 15.310 -9.880 -7.033 1.00 89.50 305 LEU A C 1
ATOM 2518 O O . LEU A 1 305 ? 14.330 -10.109 -6.330 1.00 89.50 305 LEU A O 1
ATOM 2522 N N . ILE A 1 306 ? 16.253 -8.995 -6.696 1.00 90.31 306 ILE A N 1
ATOM 2523 C CA . ILE A 1 306 ? 16.208 -8.200 -5.461 1.00 90.31 306 ILE A CA 1
ATOM 2524 C C . ILE A 1 306 ? 15.076 -7.171 -5.533 1.00 90.31 306 ILE A C 1
ATOM 2526 O O . ILE A 1 306 ? 14.296 -7.066 -4.587 1.00 90.31 306 ILE A O 1
ATOM 2530 N N . ILE A 1 307 ? 14.909 -6.485 -6.670 1.00 89.88 307 ILE A N 1
ATOM 2531 C CA . ILE A 1 307 ? 13.778 -5.565 -6.889 1.00 89.88 307 ILE A CA 1
ATOM 2532 C C . ILE A 1 307 ? 12.448 -6.314 -6.737 1.00 89.88 307 ILE A C 1
ATOM 2534 O O . ILE A 1 307 ? 11.552 -5.872 -6.015 1.00 89.88 307 ILE A O 1
ATOM 2538 N N . LEU A 1 308 ? 12.323 -7.486 -7.369 1.00 90.31 308 LEU A N 1
ATOM 2539 C CA . LEU A 1 308 ? 11.129 -8.321 -7.249 1.00 90.31 308 LEU A CA 1
ATOM 2540 C C . LEU A 1 308 ? 10.907 -8.795 -5.808 1.00 90.31 308 LEU A C 1
ATOM 2542 O O . LEU A 1 308 ? 9.772 -8.746 -5.339 1.00 90.31 308 LEU A O 1
ATOM 2546 N N . ALA A 1 309 ? 11.949 -9.220 -5.091 1.00 93.75 309 ALA A N 1
ATOM 2547 C CA . ALA A 1 309 ? 11.849 -9.623 -3.689 1.00 93.75 309 ALA A CA 1
ATOM 2548 C C . ALA A 1 309 ? 11.386 -8.461 -2.798 1.00 93.75 309 ALA A C 1
ATOM 2550 O O . ALA A 1 309 ? 10.501 -8.646 -1.968 1.00 93.75 309 ALA A O 1
ATOM 2551 N N . TYR A 1 310 ? 11.899 -7.249 -3.022 1.00 94.69 310 TYR A N 1
ATOM 2552 C CA . TYR A 1 310 ? 11.461 -6.046 -2.314 1.00 94.69 310 TYR A CA 1
ATOM 2553 C C . TYR A 1 310 ? 9.990 -5.701 -2.604 1.00 94.69 310 TYR A C 1
ATOM 2555 O O . TYR A 1 310 ? 9.235 -5.352 -1.692 1.00 94.69 310 TYR A O 1
ATOM 2563 N N . LEU A 1 311 ? 9.538 -5.842 -3.854 1.00 93.56 311 LEU A N 1
ATOM 2564 C CA . LEU A 1 311 ? 8.121 -5.682 -4.192 1.00 93.56 311 LEU A CA 1
ATOM 2565 C C . LEU A 1 311 ? 7.260 -6.720 -3.458 1.00 93.56 311 LEU A C 1
ATOM 2567 O O . LEU A 1 311 ? 6.270 -6.358 -2.825 1.00 93.56 311 LEU A O 1
ATOM 2571 N N . HIS A 1 312 ? 7.659 -7.993 -3.457 1.00 94.56 312 HIS A N 1
ATOM 2572 C CA . HIS A 1 312 ? 6.925 -9.037 -2.738 1.00 94.56 312 HIS A CA 1
ATOM 2573 C C . HIS A 1 312 ? 6.959 -8.828 -1.219 1.00 94.56 312 HIS A C 1
ATOM 2575 O O . HIS A 1 312 ? 5.945 -9.055 -0.573 1.00 94.56 312 HIS A O 1
ATOM 2581 N N . LEU A 1 313 ? 8.044 -8.308 -0.640 1.00 97.06 313 LEU A N 1
ATOM 2582 C CA . LEU A 1 313 ? 8.093 -7.929 0.776 1.00 97.06 313 LEU A CA 1
ATOM 2583 C C . LEU A 1 313 ? 7.001 -6.904 1.124 1.00 97.06 313 LEU A C 1
ATOM 2585 O O . LEU A 1 313 ? 6.342 -7.027 2.153 1.00 97.06 313 LEU A O 1
ATOM 2589 N N . ASN A 1 314 ? 6.753 -5.924 0.250 1.00 96.94 314 ASN A N 1
ATOM 2590 C CA . ASN A 1 314 ? 5.659 -4.969 0.440 1.00 96.94 314 ASN A CA 1
ATOM 2591 C C . ASN A 1 314 ? 4.288 -5.660 0.387 1.00 96.94 314 ASN A C 1
ATOM 2593 O O . ASN A 1 314 ? 3.461 -5.493 1.282 1.00 96.94 314 ASN A O 1
ATOM 2597 N N . PHE A 1 315 ? 4.036 -6.449 -0.654 1.00 95.44 315 PHE A N 1
ATOM 2598 C CA . PHE A 1 315 ? 2.712 -7.022 -0.891 1.00 95.44 315 PHE A CA 1
ATOM 2599 C C . PHE A 1 315 ? 2.391 -8.224 0.013 1.00 95.44 315 PHE A C 1
ATOM 2601 O O . PHE A 1 315 ? 1.326 -8.263 0.634 1.00 95.44 315 PHE A O 1
ATOM 2608 N N . LEU A 1 316 ? 3.314 -9.176 0.131 1.00 95.19 316 LEU A N 1
ATOM 2609 C CA . LEU A 1 316 ? 3.169 -10.412 0.904 1.00 95.19 316 LEU A CA 1
ATOM 2610 C C . LEU A 1 316 ? 3.657 -10.292 2.349 1.00 95.19 316 LEU A C 1
ATOM 2612 O O . LEU A 1 316 ? 3.119 -10.977 3.205 1.00 95.19 316 LEU A O 1
ATOM 2616 N N . GLY A 1 317 ? 4.641 -9.438 2.641 1.00 96.69 317 GLY A N 1
ATOM 2617 C CA . GLY A 1 317 ? 5.155 -9.264 4.006 1.00 96.69 317 GLY A CA 1
ATOM 2618 C C . GLY A 1 317 ? 4.392 -8.218 4.821 1.00 96.69 317 GLY A C 1
ATOM 2619 O O . GLY A 1 317 ? 4.244 -8.359 6.031 1.00 96.69 317 GLY A O 1
ATOM 2620 N N . ILE A 1 318 ? 3.877 -7.168 4.172 1.00 98.19 318 ILE A N 1
ATOM 2621 C CA . ILE A 1 318 ? 3.213 -6.053 4.864 1.00 98.19 318 ILE A CA 1
ATOM 2622 C C . ILE A 1 318 ? 1.703 -6.092 4.636 1.00 98.19 318 ILE A C 1
ATOM 2624 O O . ILE A 1 318 ? 0.935 -6.274 5.579 1.00 98.19 318 ILE A O 1
ATOM 2628 N N . PHE A 1 319 ? 1.243 -5.925 3.395 1.00 97.88 319 PHE A N 1
ATOM 2629 C CA . PHE A 1 319 ? -0.188 -5.713 3.156 1.00 97.88 319 PHE A CA 1
ATOM 2630 C C . PHE A 1 319 ? -1.027 -6.965 3.386 1.00 97.88 319 PHE A C 1
ATOM 2632 O O . PHE A 1 319 ? -2.051 -6.885 4.061 1.00 97.88 319 PHE A O 1
ATOM 2639 N N . THR A 1 320 ? -0.601 -8.119 2.873 1.00 97.19 320 THR A N 1
ATOM 2640 C CA . THR A 1 320 ? -1.372 -9.362 3.021 1.00 97.19 320 THR A CA 1
ATOM 2641 C C . THR A 1 320 ? -1.491 -9.805 4.487 1.00 97.19 320 THR A C 1
ATOM 2643 O O . THR A 1 320 ? -2.620 -10.027 4.930 1.00 97.19 320 THR A O 1
ATOM 2646 N N . PRO A 1 321 ? -0.411 -9.835 5.297 1.00 97.75 321 PRO A N 1
ATOM 2647 C CA . PRO A 1 321 ? -0.504 -10.225 6.700 1.00 97.75 321 PRO A CA 1
ATOM 2648 C C . PRO A 1 321 ? -1.349 -9.246 7.510 1.00 97.75 321 PRO A C 1
ATOM 2650 O O . PRO A 1 321 ? -2.141 -9.674 8.345 1.00 97.75 321 PRO A O 1
ATOM 2653 N N . PHE A 1 322 ? -1.273 -7.944 7.210 1.00 98.06 322 PHE A N 1
ATOM 2654 C CA . PHE A 1 322 ? -2.149 -6.950 7.826 1.00 98.06 322 PHE A CA 1
ATOM 2655 C C . PHE A 1 322 ? -3.629 -7.155 7.464 1.00 98.06 322 PHE A C 1
ATOM 2657 O O . PHE A 1 322 ? -4.492 -7.110 8.340 1.00 98.06 322 PHE A O 1
ATOM 2664 N N . ILE A 1 323 ? -3.942 -7.403 6.188 1.00 97.88 323 ILE A N 1
ATOM 2665 C CA . ILE A 1 323 ? -5.316 -7.677 5.743 1.00 97.88 323 ILE A CA 1
ATOM 2666 C C . ILE A 1 323 ? -5.864 -8.912 6.462 1.00 97.88 323 ILE A C 1
ATOM 2668 O O . ILE A 1 323 ? -6.955 -8.850 7.029 1.00 97.88 323 ILE A O 1
ATOM 2672 N N . LEU A 1 324 ? -5.102 -10.009 6.493 1.00 97.38 324 LEU A N 1
ATOM 2673 C CA . LEU A 1 324 ? -5.489 -11.237 7.191 1.00 97.38 324 LEU A CA 1
ATOM 2674 C C . LEU A 1 324 ? -5.659 -10.996 8.696 1.00 97.38 324 LEU A C 1
ATOM 2676 O O . LEU A 1 324 ? -6.654 -11.432 9.273 1.00 97.38 324 LEU A O 1
ATOM 2680 N N . PHE A 1 325 ? -4.756 -10.235 9.321 1.00 97.00 325 PHE A N 1
ATOM 2681 C CA . PHE A 1 325 ? -4.867 -9.831 10.723 1.00 97.00 325 PHE A CA 1
ATOM 2682 C C . PHE A 1 325 ? -6.200 -9.116 11.000 1.00 97.00 325 PHE A C 1
ATOM 2684 O O . PHE A 1 325 ? -6.915 -9.479 11.937 1.00 97.00 325 PHE A O 1
ATOM 2691 N N . ILE A 1 326 ? -6.598 -8.152 10.164 1.00 96.94 326 ILE A N 1
ATOM 2692 C CA . ILE A 1 326 ? -7.890 -7.464 10.309 1.00 96.94 326 ILE A CA 1
ATOM 2693 C C . ILE A 1 326 ? -9.072 -8.418 10.077 1.00 96.94 326 ILE A C 1
ATOM 2695 O O . ILE A 1 326 ? -10.045 -8.369 10.832 1.00 96.94 326 ILE A O 1
ATOM 2699 N N . LEU A 1 327 ? -9.000 -9.315 9.087 1.00 96.62 327 LEU A N 1
ATOM 2700 C CA . LEU A 1 327 ? -10.069 -10.287 8.819 1.00 96.62 327 LEU A CA 1
ATOM 2701 C C . LEU A 1 327 ? -10.315 -11.223 10.006 1.00 96.62 327 LEU A C 1
ATOM 2703 O O . LEU A 1 327 ? -11.470 -11.425 10.387 1.00 96.62 327 LEU A O 1
ATOM 2707 N N . PHE A 1 328 ? -9.256 -11.762 10.613 1.00 95.75 328 PHE A N 1
ATOM 2708 C CA . PHE A 1 328 ? -9.386 -12.627 11.785 1.00 95.75 328 PHE A CA 1
ATOM 2709 C C . PHE A 1 328 ? -9.846 -11.852 13.021 1.00 95.75 328 PHE A C 1
ATOM 2711 O O . PHE A 1 328 ? -10.754 -12.293 13.723 1.00 95.75 328 PHE A O 1
ATOM 2718 N N . THR A 1 329 ? -9.276 -10.673 13.284 1.00 93.88 329 THR A N 1
ATOM 2719 C CA . THR A 1 329 ? -9.623 -9.890 14.484 1.00 93.88 329 THR A CA 1
ATOM 2720 C C . THR A 1 329 ? -11.026 -9.288 14.441 1.00 93.88 329 THR A C 1
ATOM 2722 O O . THR A 1 329 ? -11.631 -9.086 15.495 1.00 93.88 329 THR A O 1
ATOM 2725 N N . LYS A 1 330 ? -11.572 -9.014 13.249 1.00 92.25 330 LYS A N 1
ATOM 2726 C CA . LYS A 1 330 ? -12.986 -8.651 13.060 1.00 92.25 330 LYS A CA 1
ATOM 2727 C C . LYS A 1 330 ? -13.911 -9.872 12.931 1.00 92.25 330 LYS A C 1
ATOM 2729 O O . LYS A 1 330 ? -15.108 -9.682 12.739 1.00 92.25 330 LYS A O 1
ATOM 2734 N N . GLN A 1 331 ? -13.387 -11.098 13.041 1.00 92.88 331 GLN A N 1
ATOM 2735 C CA . GLN A 1 331 ? -14.128 -12.362 12.893 1.00 92.88 331 GLN A CA 1
ATOM 2736 C C . GLN A 1 331 ? -14.826 -12.521 11.530 1.00 92.88 331 GLN A C 1
ATOM 2738 O O . GLN A 1 331 ? -15.845 -13.194 11.403 1.00 92.88 331 GLN A O 1
ATOM 2743 N N . TRP A 1 332 ? -14.285 -11.899 10.481 1.00 94.38 332 TRP A N 1
ATOM 2744 C CA . TRP A 1 332 ? -14.775 -12.070 9.107 1.00 94.38 332 TRP A CA 1
ATOM 2745 C C . TRP A 1 332 ? -14.234 -13.342 8.458 1.00 94.38 332 TRP A C 1
ATOM 2747 O O . TRP A 1 332 ? -14.798 -13.819 7.475 1.00 94.38 332 TRP A O 1
ATOM 2757 N N . LEU A 1 333 ? -13.143 -13.873 9.008 1.00 93.25 333 LEU A N 1
ATOM 2758 C CA . LEU A 1 333 ? -12.576 -15.168 8.675 1.00 93.25 333 LEU A CA 1
ATOM 2759 C C . LEU A 1 333 ? -12.472 -15.982 9.979 1.00 93.25 333 LEU A C 1
ATOM 2761 O O . LEU A 1 333 ? -11.831 -15.512 10.923 1.00 93.25 333 LEU A O 1
ATOM 2765 N N . PRO A 1 334 ? -13.121 -17.157 10.085 1.00 92.19 334 PRO A N 1
ATOM 2766 C CA . PRO A 1 334 ? -13.057 -17.968 11.295 1.00 92.19 334 PRO A CA 1
ATOM 2767 C C . PRO A 1 334 ? -11.688 -18.632 11.419 1.00 92.19 334 PRO A C 1
ATOM 2769 O O . PRO A 1 334 ? -11.135 -19.100 10.429 1.00 92.19 334 PRO A O 1
ATOM 2772 N N . LEU A 1 335 ? -11.164 -18.742 12.640 1.00 91.62 335 LEU A N 1
ATOM 2773 C CA . LEU A 1 335 ? -9.913 -19.456 12.893 1.00 91.62 335 LEU A CA 1
ATOM 2774 C C . LEU A 1 335 ? -10.181 -20.951 13.130 1.00 91.62 335 LEU A C 1
ATOM 2776 O O . LEU A 1 335 ? -10.273 -21.412 14.266 1.00 91.62 335 LEU A O 1
ATOM 2780 N N . ASN A 1 336 ? -10.304 -21.713 12.045 1.00 92.88 336 ASN A N 1
ATOM 2781 C CA . ASN A 1 336 ? -10.492 -23.168 12.053 1.00 92.88 336 ASN A CA 1
ATOM 2782 C C . ASN A 1 336 ? -9.265 -23.910 11.482 1.00 92.88 336 ASN A C 1
ATOM 2784 O O . ASN A 1 336 ? -8.299 -23.285 11.039 1.00 92.88 336 ASN A O 1
ATOM 2788 N N . HIS A 1 337 ? -9.291 -25.247 11.486 1.00 90.56 337 HIS A N 1
ATOM 2789 C CA . HIS A 1 337 ? -8.182 -26.073 10.987 1.00 90.56 337 HIS A CA 1
ATOM 2790 C C . HIS A 1 337 ? -7.779 -25.720 9.544 1.00 90.56 337 HIS A C 1
ATOM 2792 O O . HIS A 1 337 ? -6.597 -25.531 9.270 1.00 90.56 337 HIS A O 1
ATOM 2798 N N . PHE A 1 338 ? -8.758 -25.521 8.655 1.00 90.25 338 PHE A N 1
ATOM 2799 C CA . PHE A 1 338 ? -8.514 -25.157 7.258 1.00 90.25 338 PHE A CA 1
ATOM 2800 C C . PHE A 1 338 ? -7.767 -23.823 7.127 1.00 90.25 338 PHE A C 1
ATOM 2802 O O . PHE A 1 338 ? -6.757 -23.741 6.437 1.00 90.25 338 PHE A O 1
ATOM 2809 N N . THR A 1 339 ? -8.210 -22.783 7.838 1.00 91.00 339 THR A N 1
ATOM 2810 C CA . THR A 1 339 ? -7.540 -21.471 7.797 1.00 91.00 339 THR A CA 1
ATOM 2811 C C . THR A 1 339 ? -6.144 -21.485 8.415 1.00 91.00 339 THR A C 1
ATOM 2813 O O . THR A 1 339 ? -5.271 -20.776 7.929 1.00 91.00 339 THR A O 1
ATOM 2816 N N . LYS A 1 340 ? -5.894 -22.313 9.438 1.00 90.69 340 LYS A N 1
ATOM 2817 C CA . LYS A 1 340 ? -4.548 -22.491 10.007 1.00 90.69 340 LYS A CA 1
ATOM 2818 C C . LYS A 1 340 ? -3.611 -23.177 9.016 1.00 90.69 340 LYS A C 1
ATOM 2820 O O . LYS A 1 340 ? -2.485 -22.734 8.846 1.00 90.69 340 LYS A O 1
ATOM 2825 N N . MET A 1 341 ? -4.089 -24.216 8.332 1.00 90.00 341 MET A N 1
ATOM 2826 C CA . MET A 1 341 ? -3.326 -24.884 7.276 1.00 90.00 341 MET A CA 1
ATOM 2827 C C . MET A 1 341 ? -3.030 -23.929 6.113 1.00 90.00 341 MET A C 1
ATOM 2829 O O . MET A 1 341 ? -1.897 -23.863 5.652 1.00 90.00 341 MET A O 1
ATOM 2833 N N . ALA A 1 342 ? -4.013 -23.126 5.694 1.00 87.88 342 ALA A N 1
ATOM 2834 C CA . ALA A 1 342 ? -3.809 -22.104 4.671 1.00 87.88 342 ALA A CA 1
ATOM 2835 C C . ALA A 1 342 ? -2.749 -21.065 5.083 1.00 87.88 342 ALA A C 1
ATOM 2837 O O . ALA A 1 342 ? -1.928 -20.692 4.256 1.00 87.88 342 ALA A O 1
ATOM 2838 N N . LEU A 1 343 ? -2.728 -20.645 6.354 1.00 90.31 343 LEU A N 1
ATOM 2839 C CA . LEU A 1 343 ? -1.709 -19.738 6.901 1.00 90.31 343 LEU A CA 1
ATOM 2840 C C . LEU A 1 343 ? -0.306 -20.348 7.009 1.00 90.31 343 LEU A C 1
ATOM 2842 O O . LEU A 1 343 ? 0.648 -19.594 7.115 1.00 90.31 343 LEU A O 1
ATOM 2846 N N . LEU A 1 344 ? -0.179 -21.676 7.067 1.00 88.44 344 LEU A N 1
ATOM 2847 C CA . LEU A 1 344 ? 1.125 -22.350 7.056 1.00 88.44 344 LEU A CA 1
ATOM 2848 C C . LEU A 1 344 ? 1.685 -22.507 5.643 1.00 88.44 344 LEU A C 1
ATOM 2850 O O . LEU A 1 344 ? 2.897 -22.530 5.465 1.00 88.44 344 LEU A O 1
ATOM 2854 N N . LEU A 1 345 ? 0.798 -22.696 4.666 1.00 84.56 345 LEU A N 1
ATOM 2855 C CA . LEU A 1 345 ? 1.168 -22.838 3.259 1.00 84.56 345 LEU A CA 1
ATOM 2856 C C . LEU A 1 345 ? 1.477 -21.491 2.597 1.00 84.56 345 LEU A C 1
ATOM 2858 O O . LEU A 1 345 ? 2.249 -21.455 1.641 1.00 84.56 345 LEU A O 1
ATOM 2862 N N . PHE A 1 346 ? 0.824 -20.427 3.069 1.00 79.12 346 PHE A N 1
ATOM 2863 C CA . PHE A 1 346 ? 1.074 -19.043 2.679 1.00 79.12 346 PHE A CA 1
ATOM 2864 C C . PHE A 1 346 ? 2.312 -18.496 3.390 1.00 79.12 346 PHE A C 1
ATOM 2866 O O . PHE A 1 346 ? 3.154 -17.887 2.691 1.00 79.12 346 PHE A O 1
#

Foldseek 3Di:
DDLLQLVQLVVLVVVLVVLVVVLVVVVPPPPQWDSQLSVQLSVLSLQQRRQVLLLLVLLCVLQADPVLCVVLVSVVLSVVSSVLNVQLNVCSRNPNPDDSNLVSVVVNVVSLVSSLVSSCVRCVPPDDPLVVLQNFLSVLVNVLVVLVVVLVVCVVVVVPPPLVNQLSVLLSVLSRLLRNRVSNLVSSVSSVCVVVVQAFDPVLLVLLVVLSSVLSNLLSLLVCCLDPPNVVNLVSLQVSLVSLVSSLVSVCNGCVSVLVVQVVVDDPLLNVLVVLQNVLVVVLSNLSSCCSPPVSVCVCNVDPVNVVVSSCSSSVRHSPSSSVSVCVVVVSDDPDPVVVVVSVVD

Secondary structure (DSSP, 8-state):
--GGGHHHHHHHHHHHHHHHHHHHTGGGS-TTS-HHHHHHHHHHIIIIIIIIHHHHHHHHHHH--HHHHHHTTHHHHHHHHHHHHHHHHHHHHHHSSSHHHHHHHHHHHHHHHHHHHHHHHHTTT---HHHHHHHHHHHHHHHHTHHHHHHHHHHHTT-TTSHHHHHHHHHHHHIIIIIIHHHHHHHHHHHHHHHTT----HHHHHHHHHHHHHHTTTTHHHHTTTSTTGGGGHHHHHHHHHHHHHHHHHHHHHHHHHHHHHHHHS-HHHHHHHHHHHHHHHHHHHHHHHTTSHHHHHHHHH-HHHHHHHHHIIIIIIIHHHHHHHHHHTTSS---HHHHHHHHH-